Protein AF-A0A7S0WF84-F1 (afdb_monomer_lite)

Sequence (317 aa):
PPLGAPAAPAPWAGHGPPQGALRAPPGVPAVLGGDPGQTEIFPVSLFVTAIADGQIAKDCQQKAKERLGSIISKIPKEQNTSVQLAEGTLELKMRVFVSGSEDAKAVSDYIQGHPSQSPSPFVLLARELPMALMYDPTSLDLSDASVADRLRKQAKTRAVKLIREVIAEASRDVRGPALRGHAGALAVERVLAPLIASRARRVEGGGDHRKYLAFAARSKTGPSPYTSPGLSAAPRPPSPPSQALLGGIDDDERLCICALRSLAQHTLTQAARDTENPLPVLSGGRWWEYVDRARLRGGLGPEGGPRGPRGAGGGVA

Organism: NCBI:txid464990

Foldseek 3Di:
DDDDDDDDDDDDDDPDPDPDPPPDDPDDDDPDDDDVPDKDKDKFKKWKKWFADDDQDPPPDPVLNVLVVCVNPPQPPLQFDWAAAPVGIDTIRMDMDTQPDPSLVSVVVSCVVCQPDAQDRMAGLENIAIAIEIEDCVQAPPVPPVRSVLVVVVVRSVVSVVSRVLCNVCRVVDDPSVSNRRVGRYSNNVSSVVVSVVQFAQDPPPPDRDTHNYDYDDDPPDDDPPPDPPPDDDDDDDDDDDDDDDDDDDVVVVVVVVVVVVVVVVVVVVVVVVPPDDDDDDDDDDDDDDDDDDPDDDDDDDDDDDDDDDDDDDDDD

Radius of gyration: 31.84 Å; chains: 1; bounding box: 89×60×114 Å

Secondary structure (DSSP, 8-state):
-PPPPPPPPPP----PPP-----PPS---------TT--EEEEEEEEEEEE-SPPPPTTS-HHHHHHHHHHHH---GGGEEEEEETTEEEEEEEEEEETT-HHHHHHHHHHHH-TT-SS-SEEEEEEEEEEEEEE-TTT--TTSHHHHHHHHHHHHHHHHHHHHHHHHHTTTT--HHHHTTTT-TTHHHHHHHHHHHHH-EEPTT-SS--EEEEEEPPPSSSPPTT-------PPPPPPPS---------HHHHHHHHHHHHHHHHHHHHHHHHT---------------S---SS---------------------

pLDDT: mean 75.31, std 24.87, range [28.78, 98.69]

Structure (mmCIF, N/CA/C/O backbone):
data_AF-A0A7S0WF84-F1
#
_entry.id   AF-A0A7S0WF84-F1
#
loop_
_atom_site.group_PDB
_atom_site.id
_atom_site.type_symbol
_atom_site.label_atom_id
_atom_site.label_alt_id
_atom_site.label_comp_id
_atom_site.label_asym_id
_atom_site.label_entity_id
_atom_site.label_seq_id
_atom_site.pdbx_PDB_ins_code
_atom_site.Cartn_x
_atom_site.Cartn_y
_atom_site.Cartn_z
_atom_site.occupancy
_atom_site.B_iso_or_equiv
_atom_site.auth_seq_id
_atom_site.auth_comp_id
_atom_site.auth_asym_id
_atom_site.auth_atom_id
_atom_site.pdbx_PDB_model_num
ATOM 1 N N . PRO A 1 1 ? 16.239 -23.739 51.263 1.00 51.44 1 PRO A N 1
ATOM 2 C CA . PRO A 1 1 ? 16.589 -23.663 49.822 1.00 51.44 1 PRO A CA 1
ATOM 3 C C . PRO A 1 1 ? 15.853 -22.499 49.133 1.00 51.44 1 PRO A C 1
ATOM 5 O O . PRO A 1 1 ? 14.626 -22.540 49.067 1.00 51.44 1 PRO A O 1
ATOM 8 N N . PRO A 1 2 ? 16.547 -21.430 48.704 1.00 50.47 2 PRO A N 1
ATOM 9 C CA . PRO A 1 2 ? 15.877 -20.276 48.121 1.00 50.47 2 PRO A CA 1
ATOM 10 C C . PRO A 1 2 ? 15.487 -20.536 46.660 1.00 50.47 2 PRO A C 1
ATOM 12 O O . PRO A 1 2 ? 16.208 -21.185 45.904 1.00 50.47 2 PRO A O 1
ATOM 15 N N . LEU A 1 3 ? 14.306 -20.029 46.311 1.00 51.66 3 LEU A N 1
ATOM 16 C CA . LEU A 1 3 ? 13.666 -20.080 45.000 1.00 51.66 3 LEU A CA 1
ATOM 17 C C . LEU A 1 3 ? 14.491 -19.298 43.966 1.00 51.66 3 LEU A C 1
ATOM 19 O O . LEU A 1 3 ? 14.838 -18.139 44.186 1.00 51.66 3 LEU A O 1
ATOM 23 N N . GLY A 1 4 ? 14.805 -19.957 42.849 1.00 49.44 4 GLY A N 1
ATOM 24 C CA . GLY A 1 4 ? 15.576 -19.398 41.743 1.00 49.44 4 GLY A CA 1
ATOM 25 C C . GLY A 1 4 ? 14.829 -18.285 41.009 1.00 49.44 4 GLY A C 1
ATOM 26 O O . GLY A 1 4 ? 13.650 -18.415 40.682 1.00 49.44 4 GLY A O 1
ATOM 27 N N . ALA A 1 5 ? 15.544 -17.193 40.748 1.00 53.66 5 ALA A N 1
ATOM 28 C CA . ALA A 1 5 ? 15.090 -16.078 39.930 1.00 53.66 5 ALA A CA 1
ATOM 29 C C . ALA A 1 5 ? 14.939 -16.487 38.446 1.00 53.66 5 ALA A C 1
ATOM 31 O O . ALA A 1 5 ? 15.723 -17.307 37.959 1.00 53.66 5 ALA A O 1
ATOM 32 N N . PRO A 1 6 ? 13.978 -15.911 37.700 1.00 56.81 6 PRO A N 1
ATOM 33 C CA . PRO A 1 6 ? 13.852 -16.145 36.266 1.00 56.81 6 PRO A CA 1
ATOM 34 C C . PRO A 1 6 ? 14.990 -15.464 35.491 1.00 56.81 6 PRO A C 1
ATOM 36 O O . PRO A 1 6 ? 15.320 -14.300 35.719 1.00 56.81 6 PRO A O 1
ATOM 39 N N . ALA A 1 7 ? 15.583 -16.218 34.564 1.00 45.50 7 ALA A N 1
ATOM 40 C CA . ALA A 1 7 ? 16.662 -15.780 33.690 1.00 45.50 7 ALA A CA 1
ATOM 41 C C . ALA A 1 7 ? 16.235 -14.603 32.795 1.00 45.50 7 ALA A C 1
ATOM 43 O O . ALA A 1 7 ? 15.178 -14.630 32.163 1.00 45.50 7 ALA A O 1
ATOM 44 N N . ALA A 1 8 ? 17.087 -13.579 32.728 1.00 44.66 8 ALA A N 1
ATOM 45 C CA . ALA A 1 8 ? 16.945 -12.459 31.808 1.00 44.66 8 ALA A CA 1
ATOM 46 C C . ALA A 1 8 ? 17.074 -12.926 30.340 1.00 44.66 8 ALA A C 1
ATOM 48 O O . ALA A 1 8 ? 17.894 -13.804 30.051 1.00 44.66 8 ALA A O 1
ATOM 49 N N . PRO A 1 9 ? 16.310 -12.348 29.394 1.00 46.84 9 PRO A N 1
ATOM 50 C CA . PRO A 1 9 ? 16.434 -12.677 27.980 1.00 46.84 9 PRO A CA 1
ATOM 51 C C . PRO A 1 9 ? 17.765 -12.170 27.410 1.00 46.84 9 PRO A C 1
ATOM 53 O O . PRO A 1 9 ? 18.175 -11.032 27.644 1.00 46.84 9 PRO A O 1
ATOM 56 N N . ALA A 1 10 ? 18.430 -13.040 26.650 1.00 44.97 10 ALA A N 1
ATOM 57 C CA . ALA A 1 10 ? 19.711 -12.779 26.011 1.00 44.97 10 ALA A CA 1
ATOM 58 C C . ALA A 1 10 ? 19.646 -11.589 25.026 1.00 44.97 10 ALA A C 1
ATOM 60 O O . ALA A 1 10 ? 18.654 -11.438 24.303 1.00 44.97 10 ALA A O 1
ATOM 61 N N . PRO A 1 11 ? 20.705 -10.764 24.938 1.00 42.28 11 PRO A N 1
ATOM 62 C CA . PRO A 1 11 ? 20.816 -9.739 23.913 1.00 42.28 11 PRO A CA 1
ATOM 63 C C . PRO A 1 11 ? 20.990 -10.399 22.540 1.00 42.28 11 PRO A C 1
ATOM 65 O O . PRO A 1 11 ? 21.895 -11.198 22.305 1.00 42.28 11 PRO A O 1
ATOM 68 N N . TRP A 1 12 ? 20.097 -10.050 21.624 1.00 45.09 12 TRP A N 1
ATOM 69 C CA . TRP A 1 12 ? 20.129 -10.421 20.218 1.00 45.09 12 TRP A CA 1
ATOM 70 C C . TRP A 1 12 ? 21.345 -9.756 19.565 1.00 45.09 12 TRP A C 1
ATOM 72 O O . TRP A 1 12 ? 21.357 -8.558 19.287 1.00 45.09 12 TRP A O 1
ATOM 82 N N . ALA A 1 13 ? 22.394 -10.547 19.344 1.00 35.31 13 ALA A N 1
ATOM 83 C CA . ALA A 1 13 ? 23.541 -10.151 18.545 1.00 35.31 13 ALA A CA 1
ATOM 84 C C . ALA A 1 13 ? 23.075 -9.883 17.106 1.00 35.31 13 ALA A C 1
ATOM 86 O O . ALA A 1 13 ? 22.681 -10.788 16.369 1.00 35.31 13 ALA A O 1
ATOM 87 N N . GLY A 1 14 ? 23.076 -8.607 16.727 1.00 36.19 14 GLY A N 1
ATOM 88 C CA . GLY A 1 14 ? 22.783 -8.160 15.377 1.00 36.19 14 GLY A CA 1
ATOM 89 C C . GLY A 1 14 ? 23.884 -8.586 14.413 1.00 36.19 14 GLY A C 1
ATOM 90 O O . GLY A 1 14 ? 24.906 -7.917 14.298 1.00 36.19 14 GLY A O 1
ATOM 91 N N . HIS A 1 15 ? 23.643 -9.657 13.662 1.00 37.94 15 HIS A N 1
ATOM 92 C CA . HIS A 1 15 ? 24.342 -9.900 12.406 1.00 37.94 15 HIS A CA 1
ATOM 93 C C . HIS A 1 15 ? 23.720 -9.013 11.322 1.00 37.94 15 HIS A C 1
ATOM 95 O O . HIS A 1 15 ? 22.827 -9.422 10.582 1.00 37.94 15 HIS A O 1
ATOM 101 N N . GLY A 1 16 ? 24.166 -7.758 11.266 1.00 38.22 16 GLY A N 1
ATOM 102 C CA . GLY A 1 16 ? 24.018 -6.950 10.059 1.00 38.22 16 GLY A CA 1
ATOM 103 C C . GLY A 1 16 ? 24.942 -7.502 8.966 1.00 38.22 16 GLY A C 1
ATOM 104 O O . GLY A 1 16 ? 26.063 -7.909 9.283 1.00 38.22 16 GLY A O 1
ATOM 105 N N . PRO A 1 17 ? 24.517 -7.540 7.691 1.00 43.41 17 PRO A N 1
ATOM 106 C CA . PRO A 1 17 ? 25.436 -7.853 6.610 1.00 43.41 17 PRO A CA 1
ATOM 107 C C . PRO A 1 17 ? 26.520 -6.761 6.548 1.00 43.41 17 PRO A C 1
ATOM 109 O O . PRO A 1 17 ? 26.226 -5.590 6.818 1.00 43.41 17 PRO A O 1
ATOM 112 N N . PRO A 1 18 ? 27.771 -7.113 6.213 1.00 42.53 18 PRO A N 1
ATOM 113 C CA . PRO A 1 18 ? 28.839 -6.135 6.090 1.00 42.53 18 PRO A CA 1
ATOM 114 C C . PRO A 1 18 ? 28.471 -5.107 5.016 1.00 42.53 18 PRO A C 1
ATOM 116 O O . PRO A 1 18 ? 28.142 -5.464 3.883 1.00 42.53 18 PRO A O 1
ATOM 119 N N . GLN A 1 19 ? 28.544 -3.821 5.369 1.00 43.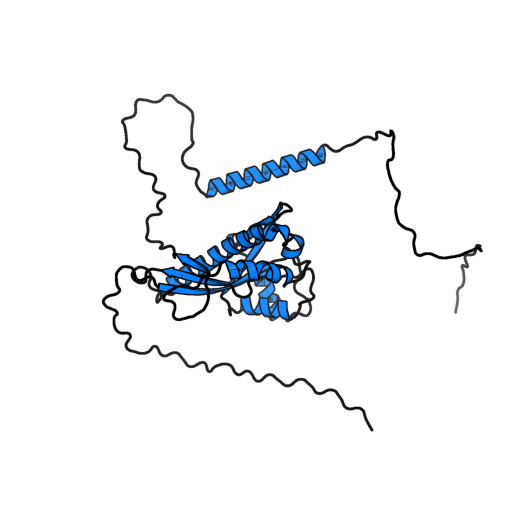50 19 GLN A N 1
ATOM 120 C CA . GLN A 1 19 ? 28.551 -2.724 4.403 1.00 43.50 19 GLN A CA 1
ATOM 121 C C . GLN A 1 19 ? 29.879 -2.765 3.638 1.00 43.50 19 GLN A C 1
ATOM 123 O O . GLN A 1 19 ? 30.823 -2.039 3.936 1.00 43.50 19 GLN A O 1
ATOM 128 N N . GLY A 1 20 ? 29.962 -3.674 2.670 1.00 38.16 20 GLY A N 1
ATOM 129 C CA . GLY A 1 20 ? 30.960 -3.629 1.616 1.00 38.16 20 GLY A CA 1
ATOM 130 C C . GLY A 1 20 ? 30.524 -2.595 0.588 1.00 38.16 20 GLY A C 1
ATOM 131 O O . GLY A 1 20 ? 29.458 -2.725 -0.011 1.00 38.16 20 GLY A O 1
ATOM 132 N N . ALA A 1 21 ? 31.340 -1.562 0.398 1.00 40.66 21 ALA A N 1
ATOM 133 C CA . ALA A 1 21 ? 31.208 -0.633 -0.710 1.00 40.66 21 ALA A CA 1
ATOM 134 C C . ALA A 1 21 ? 31.143 -1.420 -2.030 1.00 40.66 21 ALA A C 1
ATOM 136 O O . ALA A 1 21 ? 32.122 -2.049 -2.437 1.00 40.66 21 ALA A O 1
ATOM 137 N N . LEU A 1 22 ? 29.980 -1.392 -2.689 1.00 39.25 22 LEU A N 1
ATOM 138 C CA . LEU A 1 22 ? 29.808 -1.865 -4.059 1.00 39.25 22 LEU A CA 1
ATOM 139 C C . LEU A 1 22 ? 30.644 -0.969 -4.978 1.00 39.25 22 LEU A C 1
ATOM 141 O O . LEU A 1 22 ? 30.197 0.061 -5.476 1.00 39.25 22 LEU A O 1
ATOM 145 N N . ARG A 1 23 ? 31.897 -1.369 -5.183 1.00 37.50 23 ARG A N 1
ATOM 146 C CA . ARG A 1 23 ? 32.688 -0.944 -6.329 1.00 37.50 23 ARG A CA 1
ATOM 147 C C . ARG A 1 23 ? 31.986 -1.518 -7.559 1.00 37.50 23 ARG A C 1
ATOM 149 O O . ARG A 1 23 ? 31.876 -2.737 -7.682 1.00 37.50 23 ARG A O 1
ATOM 156 N N . ALA A 1 24 ? 31.472 -0.649 -8.425 1.00 39.47 24 ALA A N 1
ATOM 157 C CA . ALA A 1 24 ? 30.917 -1.067 -9.705 1.00 39.47 24 ALA A CA 1
ATOM 158 C C . ALA A 1 24 ? 31.981 -1.885 -10.471 1.00 39.47 24 ALA A C 1
ATOM 160 O O . ALA A 1 24 ? 33.132 -1.437 -10.548 1.00 39.47 24 ALA A O 1
ATOM 161 N N . PRO A 1 25 ? 31.652 -3.080 -10.994 1.00 40.69 25 PRO A N 1
ATOM 162 C CA . PRO A 1 25 ? 32.587 -3.844 -11.808 1.00 40.69 25 PRO A CA 1
ATOM 163 C C . PRO A 1 25 ? 32.920 -3.051 -13.087 1.00 40.69 25 PRO A C 1
ATOM 165 O O . PRO A 1 25 ? 32.002 -2.590 -13.770 1.00 40.69 25 PRO A O 1
ATOM 168 N N . PRO A 1 26 ? 34.206 -2.858 -13.433 1.00 43.16 26 PRO A N 1
ATOM 169 C CA . PRO A 1 26 ? 34.580 -2.296 -14.720 1.00 43.16 26 PRO A CA 1
ATOM 170 C C . PRO A 1 26 ? 34.338 -3.352 -15.803 1.00 43.16 26 PRO A C 1
ATOM 172 O O . PRO A 1 26 ? 34.909 -4.438 -15.748 1.00 43.16 26 PRO A O 1
ATOM 175 N N . GLY A 1 27 ? 33.496 -3.026 -16.784 1.00 42.78 27 GLY A N 1
ATOM 176 C CA . GLY A 1 27 ? 33.302 -3.850 -17.980 1.00 42.78 27 GLY A CA 1
ATOM 177 C C . GLY A 1 27 ? 31.913 -4.464 -18.121 1.00 42.78 27 GLY A C 1
ATOM 178 O O . GLY A 1 27 ? 31.795 -5.672 -18.293 1.00 42.78 27 GLY A O 1
ATOM 179 N N . VAL A 1 28 ? 30.862 -3.640 -18.104 1.00 40.72 28 VAL A N 1
ATOM 180 C CA . VAL A 1 28 ? 29.593 -4.047 -18.722 1.00 40.72 28 VAL A CA 1
ATOM 181 C C . VAL A 1 28 ? 29.810 -3.963 -20.239 1.00 40.72 28 VAL A C 1
ATOM 183 O O . VAL A 1 28 ? 30.074 -2.862 -20.731 1.00 40.72 28 VAL A O 1
ATOM 186 N N . PRO A 1 29 ? 29.792 -5.081 -20.990 1.00 40.00 29 PRO A N 1
ATOM 187 C CA . PRO A 1 29 ? 29.877 -5.019 -22.442 1.00 40.00 29 PRO A CA 1
ATOM 188 C C . PRO A 1 29 ? 28.690 -4.208 -22.963 1.00 40.00 29 PRO A C 1
ATOM 190 O O . PRO A 1 29 ? 27.558 -4.400 -22.521 1.00 40.00 2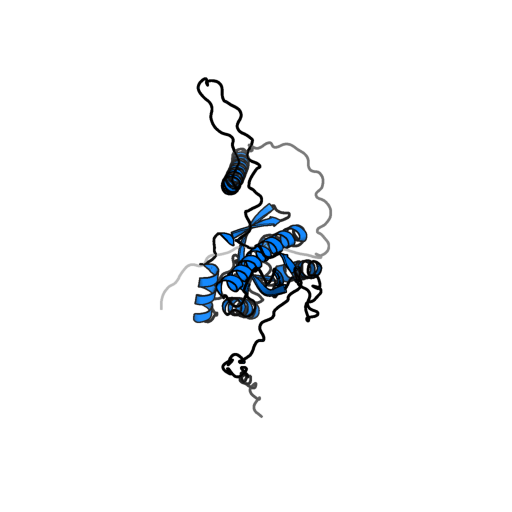9 PRO A O 1
ATOM 193 N N . ALA A 1 30 ? 28.958 -3.287 -23.886 1.00 42.75 30 ALA A N 1
ATOM 194 C CA . ALA A 1 30 ? 27.917 -2.587 -24.620 1.00 42.75 30 ALA A CA 1
ATOM 195 C C . ALA A 1 30 ? 27.033 -3.634 -25.316 1.00 42.75 30 ALA A C 1
ATOM 197 O O . ALA A 1 30 ? 27.480 -4.315 -26.240 1.00 42.75 30 ALA A O 1
ATOM 198 N N . VAL A 1 31 ? 25.802 -3.799 -24.828 1.00 43.12 31 VAL A N 1
ATOM 199 C CA . VAL A 1 31 ? 24.797 -4.696 -25.404 1.00 43.12 31 VAL A CA 1
ATOM 200 C C . VAL A 1 31 ? 24.327 -4.067 -26.714 1.00 43.12 31 VAL A C 1
ATOM 202 O O . VAL A 1 31 ? 23.411 -3.251 -26.748 1.00 43.12 31 VAL A O 1
ATOM 205 N N . LEU A 1 32 ? 25.023 -4.393 -27.801 1.00 43.72 32 LEU A N 1
ATOM 206 C CA . LEU A 1 32 ? 24.624 -4.058 -29.161 1.00 43.72 32 LEU A CA 1
ATOM 207 C C . LEU A 1 32 ? 23.788 -5.219 -29.707 1.00 43.72 32 LEU A C 1
ATOM 209 O O . LEU A 1 32 ? 24.336 -6.253 -30.077 1.00 43.72 32 LEU A O 1
ATOM 213 N N . GLY A 1 33 ? 22.466 -5.032 -29.743 1.00 43.91 33 GLY A N 1
ATOM 214 C CA . GLY A 1 33 ? 21.526 -5.931 -30.421 1.00 43.91 33 GLY A CA 1
ATOM 215 C C . GLY A 1 33 ? 20.508 -6.598 -29.498 1.00 43.91 33 GLY A C 1
ATOM 216 O O . GLY A 1 33 ? 20.503 -7.816 -29.377 1.00 43.91 33 GLY A O 1
ATOM 217 N N . GLY A 1 34 ? 19.648 -5.814 -28.844 1.00 48.34 34 GLY A N 1
ATOM 218 C CA . GLY A 1 34 ? 18.399 -6.348 -28.293 1.00 48.34 34 GLY A CA 1
ATOM 219 C C . GLY A 1 34 ? 17.372 -6.495 -29.414 1.00 48.34 34 GLY A C 1
ATOM 220 O O . GLY A 1 34 ? 17.195 -5.558 -30.196 1.00 48.34 34 GLY A O 1
ATOM 221 N N . ASP A 1 35 ? 16.714 -7.653 -29.507 1.00 57.59 35 ASP A N 1
ATOM 222 C CA . ASP A 1 35 ? 15.606 -7.849 -30.443 1.00 57.59 35 ASP A CA 1
ATOM 223 C C . ASP A 1 35 ? 14.524 -6.780 -30.188 1.00 57.59 35 ASP A C 1
ATOM 225 O O . ASP A 1 35 ? 14.088 -6.611 -29.039 1.00 57.59 35 ASP A O 1
ATOM 229 N N . PRO A 1 36 ? 14.072 -6.040 -31.220 1.00 55.28 36 PRO A N 1
ATOM 230 C CA . PRO A 1 36 ? 13.021 -5.043 -31.072 1.00 55.28 36 PRO A CA 1
ATOM 231 C C . PRO A 1 36 ? 11.728 -5.746 -30.644 1.00 55.28 36 PRO A C 1
ATOM 233 O O . PRO A 1 36 ? 11.055 -6.399 -31.439 1.00 55.28 36 PRO A O 1
ATOM 236 N N . GLY A 1 37 ? 11.411 -5.646 -29.355 1.00 70.94 37 GLY A N 1
ATOM 237 C CA . GLY A 1 37 ? 10.301 -6.359 -28.720 1.00 70.94 37 GLY A CA 1
ATOM 238 C C . GLY A 1 37 ? 10.640 -6.973 -27.361 1.00 70.94 37 GLY A C 1
ATOM 239 O O . GLY A 1 37 ? 9.728 -7.402 -26.650 1.00 70.94 37 GLY A O 1
ATOM 240 N N . GLN A 1 38 ? 11.915 -6.997 -26.958 1.00 83.06 38 GLN A N 1
ATOM 241 C CA . GLN A 1 38 ? 12.288 -7.515 -25.645 1.00 83.06 38 GLN A CA 1
ATOM 242 C C . GLN A 1 38 ? 11.803 -6.573 -24.535 1.00 83.06 38 GLN A C 1
ATOM 244 O O . GLN A 1 38 ? 12.278 -5.453 -24.377 1.00 83.06 38 GLN A O 1
ATOM 249 N N . THR A 1 39 ? 10.816 -7.035 -23.769 1.00 89.00 39 THR A N 1
ATOM 250 C CA . THR A 1 39 ? 10.278 -6.300 -22.623 1.00 89.00 39 THR A CA 1
ATOM 251 C C . THR A 1 39 ? 10.995 -6.746 -21.356 1.00 89.00 39 THR A C 1
ATOM 253 O O . THR A 1 39 ? 11.040 -7.939 -21.057 1.00 89.00 39 THR A O 1
ATOM 256 N N . GLU A 1 40 ? 11.521 -5.797 -20.592 1.00 92.31 40 GLU A N 1
ATOM 257 C CA . GLU A 1 40 ? 12.129 -6.045 -19.288 1.00 92.31 40 GLU A CA 1
ATOM 258 C C . GLU A 1 40 ? 11.143 -5.782 -18.147 1.00 92.31 40 GLU A C 1
ATOM 260 O O . GLU A 1 40 ? 10.094 -5.151 -18.311 1.00 92.31 40 GLU A O 1
ATOM 265 N N . ILE A 1 41 ? 11.471 -6.300 -16.963 1.00 93.25 41 ILE A N 1
ATOM 266 C CA . ILE A 1 41 ? 10.631 -6.203 -15.772 1.00 93.25 41 ILE A CA 1
ATOM 267 C C . ILE A 1 41 ? 11.344 -5.364 -14.719 1.00 93.25 41 ILE A C 1
ATOM 269 O O . ILE A 1 41 ? 12.461 -5.664 -14.315 1.00 93.25 41 ILE A O 1
ATOM 273 N N . PHE A 1 42 ? 10.643 -4.362 -14.199 1.00 95.12 42 PHE A N 1
ATOM 274 C CA . PHE A 1 42 ? 11.030 -3.610 -13.015 1.00 95.12 42 PHE A CA 1
ATOM 275 C C . PHE A 1 42 ? 10.218 -4.108 -11.807 1.00 95.12 42 PHE A C 1
ATOM 277 O O . PHE A 1 42 ? 9.057 -3.704 -11.639 1.00 95.12 42 PHE A O 1
ATOM 284 N N . PRO A 1 43 ? 10.768 -5.020 -10.983 1.00 95.62 43 PRO A N 1
ATOM 285 C CA . PRO A 1 43 ? 10.063 -5.561 -9.831 1.00 95.62 43 PRO A CA 1
ATOM 286 C C . PRO A 1 43 ? 10.042 -4.555 -8.676 1.00 95.62 43 PRO A C 1
ATOM 288 O O . PRO A 1 43 ? 11.046 -3.928 -8.338 1.00 95.62 43 PRO A O 1
ATOM 291 N N . VAL A 1 44 ? 8.892 -4.434 -8.018 1.00 96.75 44 VAL A N 1
ATOM 292 C CA . VAL A 1 44 ? 8.707 -3.608 -6.825 1.00 96.75 44 VAL A CA 1
ATOM 293 C C . VAL A 1 44 ? 7.864 -4.379 -5.821 1.00 96.75 44 VAL A C 1
ATOM 295 O O . VAL A 1 44 ? 6.748 -4.789 -6.120 1.00 96.75 44 VAL A O 1
ATOM 298 N N . SER A 1 45 ? 8.377 -4.544 -4.607 1.00 97.50 45 SER A N 1
ATOM 299 C CA . SER A 1 45 ? 7.593 -5.046 -3.479 1.00 97.50 45 SER A CA 1
ATOM 300 C C . SER A 1 45 ? 7.094 -3.853 -2.665 1.00 97.50 45 SER A C 1
ATOM 302 O O . SER A 1 45 ? 7.881 -2.967 -2.312 1.00 97.50 45 SER A O 1
ATOM 304 N N . LEU A 1 46 ? 5.784 -3.782 -2.426 1.00 98.25 46 LEU A N 1
ATOM 305 C CA . LEU A 1 46 ? 5.147 -2.671 -1.717 1.00 98.25 46 LEU A CA 1
ATOM 306 C C . LEU A 1 46 ? 4.485 -3.131 -0.416 1.00 98.25 46 LEU A C 1
ATOM 308 O O . LEU A 1 46 ? 3.911 -4.213 -0.348 1.00 98.25 46 LEU A O 1
ATOM 312 N N . PHE A 1 47 ? 4.495 -2.256 0.584 1.00 98.44 47 PHE A N 1
ATOM 313 C CA . PHE A 1 47 ? 3.740 -2.386 1.827 1.00 98.44 47 PHE A CA 1
ATOM 314 C C . PHE A 1 47 ? 2.592 -1.373 1.806 1.00 98.44 47 PHE A C 1
ATOM 316 O O . PHE A 1 47 ? 2.823 -0.178 1.580 1.00 98.44 47 PHE A O 1
ATOM 323 N N . VAL A 1 48 ? 1.361 -1.833 2.044 1.00 98.19 48 VAL A N 1
ATOM 324 C CA . VAL A 1 48 ? 0.154 -0.997 1.978 1.00 98.19 48 VAL A CA 1
ATOM 325 C C . VAL A 1 48 ? -0.592 -1.021 3.306 1.00 98.19 48 VAL A C 1
ATOM 327 O O . VAL A 1 48 ? -0.967 -2.081 3.811 1.00 98.19 48 VAL A O 1
ATOM 330 N N . THR A 1 49 ? -0.859 0.167 3.841 1.00 98.50 49 THR A N 1
ATOM 331 C CA . THR A 1 49 ? -1.611 0.366 5.085 1.00 98.50 49 THR A CA 1
ATOM 332 C C . THR A 1 49 ? -2.646 1.475 4.921 1.00 98.50 49 THR A C 1
ATOM 334 O O . THR A 1 49 ? -2.445 2.405 4.136 1.00 98.50 49 THR A O 1
ATOM 337 N N . ALA A 1 50 ? -3.747 1.391 5.655 1.00 98.19 50 ALA A N 1
ATOM 338 C CA . ALA A 1 50 ? -4.687 2.484 5.847 1.00 98.19 50 ALA A CA 1
ATOM 339 C C . ALA A 1 50 ? -4.439 3.180 7.187 1.00 98.19 50 ALA A C 1
ATOM 341 O O . ALA A 1 50 ? -4.101 2.541 8.183 1.00 98.19 50 ALA A O 1
ATOM 342 N N . ILE A 1 51 ? -4.639 4.494 7.201 1.00 98.12 51 ILE A N 1
ATOM 343 C CA . ILE A 1 51 ? -4.661 5.308 8.412 1.00 98.12 51 ILE A CA 1
ATOM 344 C C . ILE A 1 51 ? -6.089 5.308 8.945 1.00 98.12 51 ILE A C 1
ATOM 346 O O . ILE A 1 51 ? -7.017 5.739 8.256 1.00 98.12 51 ILE A O 1
ATOM 350 N N . ALA A 1 52 ? -6.236 4.782 10.152 1.00 98.00 52 ALA A N 1
ATOM 351 C CA . ALA A 1 52 ? -7.504 4.499 10.805 1.00 98.00 52 ALA A CA 1
ATOM 352 C C . ALA A 1 52 ? -7.750 5.457 11.986 1.00 98.00 52 ALA A C 1
ATOM 354 O O . ALA A 1 52 ? -7.006 6.421 12.176 1.00 98.00 52 ALA A O 1
ATOM 355 N N . ASP A 1 53 ? -8.809 5.217 12.760 1.00 98.25 53 ASP A N 1
ATOM 356 C CA . ASP A 1 53 ? -9.273 6.159 13.789 1.00 98.25 53 ASP A CA 1
ATOM 357 C C . ASP A 1 53 ? -8.548 5.981 15.140 1.00 98.25 53 ASP A C 1
ATOM 359 O O . ASP A 1 53 ? -8.733 6.770 16.070 1.00 98.25 53 ASP A O 1
ATOM 363 N N . GLY A 1 54 ? -7.708 4.949 15.268 1.00 98.06 54 GLY A N 1
ATOM 364 C CA . GLY A 1 54 ? -6.908 4.715 16.466 1.00 98.06 54 GLY A CA 1
ATOM 365 C C . GLY A 1 54 ? -5.830 5.771 16.705 1.00 98.06 54 GLY A C 1
ATOM 366 O O . GLY A 1 54 ? -5.356 6.443 15.793 1.00 98.06 54 GLY A O 1
ATOM 367 N N . GLN A 1 55 ? -5.397 5.887 17.959 1.00 98.31 55 GLN A N 1
ATOM 368 C CA . GLN A 1 55 ? -4.278 6.748 18.352 1.00 98.31 55 GLN A CA 1
ATOM 369 C C . GLN A 1 55 ? -2.993 5.935 18.498 1.00 98.31 55 GLN A C 1
ATOM 371 O O . GLN A 1 55 ? -3.040 4.746 18.785 1.00 98.31 55 GLN A O 1
ATOM 376 N N . ILE A 1 56 ? -1.827 6.559 18.349 1.00 98.38 56 ILE A N 1
ATOM 377 C CA . ILE A 1 56 ? -0.561 5.887 18.675 1.00 98.38 56 ILE A CA 1
ATOM 378 C C . ILE A 1 56 ? -0.503 5.660 20.194 1.00 98.38 56 ILE A C 1
ATOM 380 O O . ILE A 1 56 ? -0.759 6.585 20.969 1.00 98.38 56 ILE A O 1
ATOM 384 N N . ALA A 1 57 ? -0.171 4.439 20.610 1.00 98.12 57 ALA A N 1
ATOM 385 C CA . ALA A 1 57 ? -0.098 4.038 22.007 1.00 98.12 57 ALA A CA 1
ATOM 386 C C . ALA A 1 57 ? 0.909 4.896 22.798 1.00 98.12 57 ALA A C 1
ATOM 388 O O . ALA A 1 57 ? 1.908 5.390 22.263 1.00 98.12 57 ALA A O 1
ATOM 389 N N . LYS A 1 58 ? 0.612 5.134 24.080 1.00 97.56 58 LYS A N 1
ATOM 390 C CA . LYS A 1 58 ? 1.361 6.086 24.923 1.00 97.56 58 LYS A CA 1
ATOM 391 C C . LYS A 1 58 ? 2.744 5.572 25.327 1.00 97.56 58 LYS A C 1
ATOM 393 O O . LYS A 1 58 ? 3.629 6.380 25.575 1.00 97.56 58 LYS A O 1
ATOM 398 N N . ASP A 1 59 ? 2.895 4.259 25.386 1.00 96.81 59 ASP A N 1
ATOM 399 C CA . ASP A 1 59 ? 4.108 3.499 25.690 1.00 96.81 59 ASP A CA 1
ATOM 400 C C . ASP A 1 59 ? 5.048 3.343 24.482 1.00 96.81 59 ASP A C 1
ATOM 402 O O . ASP A 1 59 ? 6.172 2.862 24.623 1.00 96.81 59 ASP A O 1
ATOM 406 N N . CYS A 1 60 ? 4.636 3.801 23.296 1.00 96.94 60 CYS A N 1
ATOM 407 C CA . CYS A 1 60 ? 5.497 3.824 22.121 1.00 96.94 60 CYS A CA 1
ATOM 408 C C . CYS A 1 60 ? 6.708 4.751 22.346 1.00 96.94 60 CYS A C 1
ATOM 410 O O . CYS A 1 60 ? 6.564 5.889 22.799 1.00 96.94 60 CYS A O 1
ATOM 412 N N . GLN A 1 61 ? 7.908 4.285 21.980 1.00 97.06 61 GLN A N 1
ATOM 413 C CA . GLN A 1 61 ? 9.136 5.082 22.065 1.00 97.06 61 GLN A CA 1
ATOM 414 C C . GLN A 1 61 ? 8.972 6.428 21.344 1.00 97.06 61 GLN A C 1
ATOM 416 O O . GLN A 1 61 ? 8.483 6.471 20.214 1.00 97.06 61 GLN A O 1
ATOM 421 N N . GLN A 1 62 ? 9.452 7.520 21.948 1.00 97.44 62 GLN A N 1
ATOM 422 C CA . GLN A 1 62 ? 9.247 8.882 21.436 1.00 97.44 62 GLN A CA 1
ATOM 423 C C . GLN A 1 62 ? 9.669 9.047 19.963 1.00 97.44 62 GLN A C 1
ATOM 425 O O . GLN A 1 62 ? 8.910 9.581 19.156 1.00 97.44 62 GLN A O 1
ATOM 430 N N . LYS A 1 63 ? 10.824 8.488 19.574 1.00 96.88 63 LYS A N 1
ATOM 431 C CA . LYS A 1 63 ? 11.308 8.502 18.182 1.00 96.88 63 LYS A CA 1
ATOM 432 C C . LYS A 1 63 ? 10.359 7.781 17.213 1.00 96.88 63 LYS A C 1
ATOM 434 O O . LYS A 1 63 ? 10.125 8.253 16.101 1.00 96.88 63 LYS A O 1
ATOM 439 N N . ALA A 1 64 ? 9.813 6.634 17.619 1.00 96.69 64 ALA A N 1
ATOM 440 C CA . ALA A 1 64 ? 8.844 5.893 16.815 1.00 96.69 64 ALA A CA 1
ATOM 441 C C . ALA A 1 64 ? 7.520 6.662 16.722 1.00 96.69 64 ALA A C 1
ATOM 443 O O . ALA A 1 64 ? 6.972 6.809 15.633 1.00 96.69 64 ALA A O 1
ATOM 444 N N . LYS A 1 65 ? 7.056 7.239 17.834 1.00 97.81 65 LYS A N 1
ATOM 445 C CA . LYS A 1 65 ? 5.844 8.059 17.900 1.00 97.81 65 LYS A CA 1
ATOM 446 C C . LYS A 1 65 ? 5.901 9.273 16.971 1.00 97.81 65 LYS A C 1
ATOM 448 O O . LYS A 1 65 ? 4.943 9.516 16.244 1.00 97.81 65 LYS A O 1
ATOM 453 N N . GLU A 1 66 ? 7.018 9.997 16.937 1.00 98.00 66 GLU A N 1
ATOM 454 C CA . GLU A 1 66 ? 7.229 11.127 16.017 1.00 98.00 66 GLU A CA 1
ATOM 455 C C . GLU A 1 66 ? 7.184 10.687 14.551 1.00 98.00 66 GLU A C 1
ATOM 457 O O . GLU A 1 66 ? 6.504 11.306 13.728 1.00 98.00 66 GLU A O 1
ATOM 462 N N . ARG A 1 67 ? 7.852 9.575 14.223 1.00 97.94 67 ARG A N 1
ATOM 463 C CA . ARG A 1 67 ? 7.846 9.011 12.868 1.00 97.94 67 ARG A CA 1
ATOM 464 C C . ARG A 1 67 ? 6.445 8.572 12.440 1.00 97.94 67 ARG A C 1
ATOM 466 O O . ARG A 1 67 ? 5.985 8.970 11.371 1.00 97.94 67 ARG A O 1
ATOM 473 N N . LEU A 1 68 ? 5.745 7.809 13.277 1.00 98.31 68 LEU A N 1
ATOM 474 C CA . LEU A 1 68 ? 4.372 7.363 13.025 1.00 98.31 68 LEU A CA 1
ATOM 475 C C . LEU A 1 68 ? 3.411 8.559 12.921 1.00 98.31 68 LEU A C 1
ATOM 477 O O . LEU A 1 68 ? 2.575 8.599 12.021 1.00 98.31 68 LEU A O 1
ATOM 481 N N . GLY A 1 69 ? 3.580 9.581 13.763 1.00 98.12 69 GLY A N 1
ATOM 482 C CA . GLY A 1 69 ? 2.826 10.834 13.681 1.00 98.12 69 GLY A CA 1
ATOM 483 C C . GLY A 1 69 ? 3.076 11.594 12.374 1.00 98.12 69 GLY A C 1
ATOM 484 O O . GLY A 1 69 ? 2.136 12.096 11.754 1.00 98.12 69 GLY A O 1
ATOM 485 N N . SER A 1 70 ? 4.321 11.625 11.888 1.00 97.62 70 SER A N 1
ATOM 486 C CA . SER A 1 70 ? 4.662 12.173 10.566 1.00 97.62 70 SER A CA 1
ATOM 487 C C . SER A 1 70 ? 3.990 11.380 9.435 1.00 97.62 70 SER A C 1
ATOM 489 O O . SER A 1 70 ? 3.480 11.973 8.485 1.00 97.62 70 SER A O 1
ATOM 491 N N . ILE A 1 71 ? 3.918 10.049 9.548 1.00 97.12 71 ILE A N 1
ATOM 492 C CA . ILE A 1 71 ? 3.222 9.190 8.578 1.00 97.12 71 ILE A CA 1
ATOM 493 C C . ILE A 1 71 ? 1.716 9.495 8.526 1.00 97.12 71 ILE A C 1
ATOM 495 O O . ILE A 1 71 ? 1.162 9.575 7.429 1.00 97.12 71 ILE A O 1
ATOM 499 N N . ILE A 1 72 ? 1.080 9.687 9.685 1.00 96.94 72 ILE A N 1
ATOM 500 C CA . ILE A 1 72 ? -0.355 10.000 9.813 1.00 96.94 72 ILE A CA 1
ATOM 501 C C . ILE A 1 72 ? -0.669 11.423 9.328 1.00 96.94 72 ILE A C 1
ATOM 503 O O . ILE A 1 72 ? -1.701 11.654 8.705 1.00 96.94 72 ILE A O 1
ATOM 507 N N . SER A 1 73 ? 0.206 12.393 9.598 1.00 95.62 73 SER A N 1
ATOM 508 C CA . SER A 1 73 ? -0.046 13.803 9.260 1.00 95.62 73 SER A CA 1
ATOM 509 C C . SER A 1 73 ? 0.274 14.151 7.803 1.00 95.62 73 SER A C 1
ATOM 511 O O . SER A 1 73 ? -0.424 14.964 7.202 1.00 95.62 73 SER A O 1
ATOM 513 N N . LYS A 1 74 ? 1.297 13.532 7.198 1.00 93.50 74 LYS A N 1
ATOM 514 C CA . LYS A 1 74 ? 1.774 13.866 5.842 1.00 93.50 74 LYS A CA 1
ATOM 515 C C . LYS A 1 74 ? 1.204 12.944 4.770 1.00 93.50 74 LYS A C 1
ATOM 517 O O . LYS A 1 74 ? 1.957 12.374 3.976 1.00 93.50 74 LYS A O 1
ATOM 522 N N . ILE A 1 75 ? -0.112 12.774 4.746 1.00 88.88 75 ILE A N 1
ATOM 523 C CA . ILE A 1 75 ? -0.786 11.955 3.733 1.00 88.88 75 ILE A CA 1
ATOM 524 C C . ILE A 1 75 ? -1.015 12.822 2.486 1.00 88.88 75 ILE A C 1
ATOM 526 O O . ILE A 1 75 ? -1.704 13.839 2.577 1.00 88.88 75 ILE A O 1
ATOM 530 N N . PRO A 1 76 ? -0.434 12.472 1.322 1.00 85.81 76 PRO A N 1
ATOM 531 C CA . PRO A 1 76 ? -0.702 13.186 0.081 1.00 85.81 76 PRO A CA 1
ATOM 532 C C . PRO A 1 76 ? -2.195 13.132 -0.244 1.00 85.81 76 PRO A C 1
ATOM 534 O O . PRO A 1 76 ? -2.807 12.076 -0.106 1.00 85.81 76 PRO A O 1
ATOM 537 N N . LYS A 1 77 ? -2.768 14.238 -0.737 1.00 86.69 77 LYS A N 1
ATOM 538 C CA . LYS A 1 77 ? -4.190 14.296 -1.130 1.00 86.69 77 LYS A CA 1
ATOM 539 C C . LYS A 1 77 ? -4.567 13.184 -2.118 1.00 86.69 77 LYS A C 1
ATOM 541 O O . LYS A 1 77 ? -5.644 12.620 -2.015 1.00 86.69 77 LYS A O 1
ATOM 546 N N . GLU A 1 78 ? -3.645 12.818 -3.012 1.00 80.31 78 GLU A N 1
ATOM 547 C CA . GLU A 1 78 ? -3.795 11.714 -3.976 1.00 80.31 78 GLU A CA 1
ATOM 548 C C . GLU A 1 78 ? -3.953 10.320 -3.332 1.00 80.31 78 GLU A C 1
ATOM 550 O O . GLU A 1 78 ? -4.348 9.374 -4.009 1.00 80.31 78 GLU A O 1
ATOM 555 N N . GLN A 1 79 ? -3.644 10.172 -2.040 1.00 83.50 79 GLN A N 1
ATOM 556 C CA . GLN A 1 79 ? -3.808 8.926 -1.286 1.00 83.50 79 GLN A CA 1
ATOM 557 C C . GLN A 1 79 ? -5.059 8.924 -0.392 1.00 83.50 79 GLN A C 1
ATOM 559 O O . GLN A 1 79 ? -5.334 7.916 0.267 1.00 83.50 79 GLN A O 1
ATOM 564 N N . ASN A 1 80 ? -5.841 10.009 -0.406 1.00 92.25 80 ASN A N 1
ATOM 565 C CA . ASN A 1 80 ? -7.221 9.981 0.058 1.00 92.25 80 ASN A CA 1
ATOM 566 C C . ASN A 1 80 ? -8.055 9.348 -1.051 1.00 92.25 80 ASN A C 1
ATOM 568 O O . ASN A 1 80 ? -8.126 9.852 -2.172 1.00 92.25 80 ASN A O 1
ATOM 572 N N . THR A 1 81 ? -8.649 8.204 -0.753 1.00 94.31 81 THR A N 1
ATOM 573 C CA . THR A 1 81 ? -9.378 7.419 -1.734 1.00 94.31 81 THR A CA 1
ATOM 574 C C . THR A 1 81 ? -10.757 7.058 -1.223 1.00 94.31 81 THR A C 1
ATOM 576 O O . THR A 1 81 ? -10.936 6.745 -0.054 1.00 94.31 81 THR A O 1
ATOM 579 N N . SER A 1 82 ? -11.729 7.009 -2.124 1.00 96.19 82 SER A N 1
ATOM 580 C CA . SER A 1 82 ? -13.045 6.449 -1.834 1.00 96.19 82 SER A CA 1
ATOM 581 C C . SER A 1 82 ? -13.081 4.972 -2.227 1.00 96.19 82 SER A C 1
ATOM 583 O O . SER A 1 82 ? -12.707 4.607 -3.352 1.00 96.19 82 SER A O 1
ATOM 585 N N . VAL A 1 83 ? -13.519 4.121 -1.306 1.00 97.12 83 VAL A N 1
ATOM 586 C CA . VAL A 1 83 ? -13.792 2.698 -1.542 1.00 97.12 83 VAL A CA 1
ATOM 587 C C . VAL A 1 83 ? -15.293 2.452 -1.468 1.00 97.12 83 VAL A C 1
AT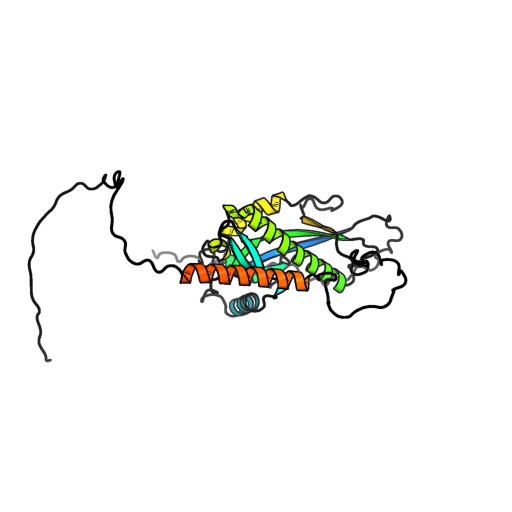OM 589 O O . VAL A 1 83 ? -15.991 3.113 -0.703 1.00 97.12 83 VAL A O 1
ATOM 592 N N . GLN A 1 84 ? -15.790 1.530 -2.291 1.00 97.56 84 GLN A N 1
ATOM 593 C CA . GLN A 1 84 ? -17.189 1.114 -2.252 1.00 97.56 84 GLN A CA 1
ATOM 594 C C . GLN A 1 84 ? -17.322 -0.127 -1.377 1.00 97.56 84 GLN A C 1
ATOM 596 O O . GLN A 1 84 ? -16.618 -1.110 -1.598 1.00 97.56 84 GLN A O 1
ATOM 601 N N . LEU A 1 85 ? -18.209 -0.064 -0.391 1.00 97.69 85 LEU A N 1
ATOM 602 C CA . LEU A 1 85 ? -18.573 -1.153 0.510 1.00 97.69 85 LEU A CA 1
ATOM 603 C C . LEU A 1 85 ? -20.063 -1.464 0.341 1.00 97.69 85 LEU A C 1
ATOM 605 O O . LEU A 1 85 ? -20.805 -0.672 -0.241 1.00 97.69 85 LEU A O 1
ATOM 609 N N . ALA A 1 86 ? -20.527 -2.586 0.894 1.00 96.69 86 ALA A N 1
ATOM 610 C CA . ALA A 1 86 ? -21.950 -2.928 0.861 1.00 96.69 86 ALA A CA 1
ATOM 611 C C . ALA A 1 86 ? -22.824 -1.886 1.592 1.00 96.69 86 ALA A C 1
ATOM 613 O O . ALA A 1 86 ? -23.967 -1.658 1.213 1.00 96.69 86 ALA A O 1
ATOM 614 N N . GLU A 1 87 ? -22.266 -1.234 2.615 1.00 96.19 87 GLU A N 1
ATOM 615 C CA . GLU A 1 87 ? -22.918 -0.198 3.430 1.00 96.19 87 GLU A CA 1
ATOM 616 C C . GLU A 1 87 ? -22.776 1.229 2.869 1.00 96.19 87 GLU A C 1
ATOM 618 O O . GLU A 1 87 ? -23.324 2.169 3.441 1.00 96.19 87 GLU A O 1
ATOM 623 N N . GLY A 1 88 ? -22.061 1.403 1.750 1.00 96.62 88 GLY A N 1
ATOM 624 C CA . GLY A 1 88 ? -21.898 2.689 1.071 1.00 96.62 88 GLY A CA 1
ATOM 625 C C . GLY A 1 88 ? -20.454 3.023 0.699 1.00 96.62 88 GLY A C 1
ATOM 626 O O . GLY A 1 88 ? -19.556 2.181 0.722 1.00 96.62 88 GLY A O 1
ATOM 627 N N . THR A 1 89 ? -20.225 4.283 0.331 1.00 97.31 89 THR A N 1
ATOM 628 C CA . THR A 1 89 ? -18.891 4.789 -0.005 1.00 97.31 89 THR A CA 1
ATOM 629 C C . THR A 1 89 ? -18.163 5.259 1.253 1.00 97.31 89 THR A C 1
ATOM 631 O O . THR A 1 89 ? -18.670 6.107 1.982 1.00 97.31 89 THR A O 1
ATOM 634 N N . LEU A 1 90 ? -16.946 4.763 1.479 1.00 97.69 90 LEU A N 1
ATOM 635 C CA . LEU A 1 90 ? -16.088 5.173 2.591 1.00 97.69 90 LEU A CA 1
ATOM 636 C C . LEU A 1 90 ? -14.851 5.910 2.069 1.00 97.69 90 LEU A C 1
ATOM 638 O O . LEU A 1 90 ? -14.137 5.400 1.204 1.00 97.69 90 LEU A O 1
ATOM 642 N N . GLU A 1 91 ? -14.561 7.088 2.623 1.00 97.38 91 GLU A N 1
ATOM 643 C CA . GLU A 1 91 ? -13.266 7.741 2.424 1.00 97.38 91 GLU A CA 1
ATOM 644 C C . GLU A 1 91 ? -12.210 7.085 3.323 1.00 97.38 91 GLU A C 1
ATOM 646 O O . GLU A 1 91 ? -12.395 6.944 4.536 1.00 97.38 91 GLU A O 1
ATOM 651 N N . LEU A 1 92 ? -11.101 6.684 2.712 1.00 96.88 92 LEU A N 1
ATOM 652 C CA . LEU A 1 92 ? -9.986 5.990 3.333 1.00 96.88 92 LEU A CA 1
ATOM 653 C C . LEU A 1 92 ? -8.686 6.709 2.983 1.00 96.88 92 LEU A C 1
ATOM 655 O O . LEU A 1 92 ? -8.425 7.029 1.823 1.00 96.88 92 LEU A O 1
ATOM 659 N N . LYS A 1 93 ? -7.833 6.919 3.982 1.00 97.19 93 LYS A N 1
ATOM 660 C CA . LYS A 1 93 ? -6.495 7.469 3.772 1.00 97.19 93 LYS A CA 1
ATOM 661 C C . LYS A 1 93 ? -5.499 6.322 3.722 1.00 97.19 93 LYS A C 1
ATOM 663 O O . LYS A 1 93 ? -5.285 5.656 4.730 1.00 97.19 93 LYS A O 1
ATOM 668 N N . MET A 1 94 ? -4.907 6.061 2.563 1.00 96.94 94 MET A N 1
ATOM 669 C CA . MET A 1 94 ? -3.954 4.959 2.399 1.00 96.94 94 MET A CA 1
ATOM 670 C C . MET A 1 94 ? -2.517 5.470 2.355 1.00 96.94 94 MET A C 1
ATOM 672 O O . MET A 1 94 ? -2.258 6.617 2.010 1.00 96.94 94 MET A O 1
ATOM 676 N N . ARG A 1 95 ? -1.560 4.612 2.697 1.00 97.12 95 ARG A N 1
ATOM 677 C CA . ARG A 1 95 ? -0.125 4.865 2.561 1.00 97.12 95 ARG A CA 1
ATOM 678 C C . ARG A 1 95 ? 0.522 3.670 1.886 1.00 97.12 95 ARG A C 1
ATOM 680 O O . ARG A 1 95 ? 0.294 2.526 2.277 1.00 97.12 95 ARG A O 1
ATOM 687 N N . VAL A 1 96 ? 1.336 3.957 0.871 1.00 97.19 96 VAL A N 1
ATOM 688 C CA . VAL A 1 96 ? 2.073 2.943 0.113 1.00 97.19 96 VAL A CA 1
ATOM 689 C C . VAL A 1 96 ? 3.568 3.191 0.234 1.00 97.19 96 VAL A C 1
ATOM 691 O O . VAL A 1 96 ? 4.108 4.199 -0.246 1.00 97.19 96 VAL A O 1
ATOM 694 N N . PHE A 1 97 ? 4.246 2.233 0.843 1.00 97.38 97 PHE A N 1
ATOM 695 C CA . PHE A 1 97 ? 5.682 2.248 1.057 1.00 97.38 97 PHE A CA 1
ATOM 696 C C . PHE A 1 97 ? 6.352 1.178 0.202 1.00 97.38 97 PHE A C 1
ATOM 698 O O . PHE A 1 97 ? 5.726 0.197 -0.189 1.00 97.38 97 PHE A O 1
ATOM 705 N N . VAL A 1 98 ? 7.636 1.364 -0.097 1.00 97.31 98 VAL A N 1
ATOM 706 C CA . VAL A 1 98 ? 8.448 0.263 -0.627 1.00 97.31 98 VAL A CA 1
ATOM 707 C C . VAL A 1 98 ? 8.725 -0.694 0.530 1.00 97.31 98 VAL A C 1
ATOM 709 O O . VAL A 1 98 ? 9.032 -0.241 1.640 1.00 97.31 98 VAL A O 1
ATOM 712 N N . SER A 1 99 ? 8.595 -1.996 0.294 1.00 96.56 99 SER A N 1
ATOM 713 C CA . SER A 1 99 ? 8.909 -3.022 1.288 1.00 96.56 99 SER A CA 1
ATOM 714 C C . SER A 1 99 ? 10.343 -2.852 1.793 1.00 96.56 99 SER A C 1
ATOM 716 O O . SER A 1 99 ? 11.263 -2.625 1.011 1.00 96.56 99 SER A O 1
ATOM 718 N N . GLY A 1 100 ? 10.529 -2.910 3.112 1.00 95.56 100 GLY A N 1
ATOM 719 C CA . GLY A 1 100 ? 11.833 -2.702 3.753 1.00 95.56 100 GLY A CA 1
ATOM 720 C C . GLY A 1 100 ? 12.246 -1.239 3.949 1.00 95.56 100 GLY A C 1
ATOM 721 O O . GLY A 1 100 ? 13.252 -0.988 4.606 1.00 95.56 100 GLY A O 1
ATOM 722 N N . SER A 1 101 ? 11.476 -0.264 3.450 1.00 97.19 101 SER A N 1
ATOM 723 C CA . SER A 1 101 ? 11.704 1.143 3.812 1.00 97.19 101 SER A CA 1
ATOM 724 C C . SER A 1 101 ? 11.524 1.372 5.316 1.00 97.19 101 SER A C 1
ATOM 726 O O . SER A 1 101 ? 10.764 0.664 5.981 1.00 97.19 101 SER A O 1
ATOM 728 N N . GLU A 1 102 ? 12.196 2.390 5.856 1.00 97.56 102 GLU A N 1
ATOM 729 C CA . GLU A 1 102 ? 12.132 2.697 7.288 1.00 97.56 102 GLU A CA 1
ATOM 730 C C . GLU A 1 102 ? 10.710 2.985 7.786 1.00 97.56 102 GLU A C 1
ATOM 732 O O . GLU A 1 102 ? 10.364 2.602 8.902 1.00 97.56 102 GLU A O 1
ATOM 737 N N . ASP A 1 103 ? 9.884 3.629 6.959 1.00 97.75 103 ASP A N 1
ATOM 738 C CA . ASP A 1 103 ? 8.485 3.911 7.284 1.00 97.75 103 ASP A CA 1
ATOM 739 C C . ASP A 1 103 ? 7.640 2.631 7.293 1.00 97.75 103 ASP A C 1
ATOM 741 O O . ASP A 1 103 ? 6.860 2.417 8.220 1.00 97.75 103 ASP A O 1
ATOM 745 N N . ALA A 1 104 ? 7.828 1.747 6.303 1.00 98.06 104 ALA A N 1
ATOM 746 C CA . ALA A 1 104 ? 7.159 0.445 6.277 1.00 98.06 104 ALA A CA 1
ATOM 747 C C . ALA A 1 104 ? 7.525 -0.386 7.512 1.00 98.06 104 ALA A C 1
ATOM 749 O O . ALA A 1 104 ? 6.651 -0.970 8.152 1.00 98.06 104 ALA A O 1
ATOM 750 N N . LYS A 1 105 ? 8.815 -0.397 7.871 1.00 98.12 105 LYS A N 1
ATOM 751 C CA . LYS A 1 105 ? 9.311 -1.086 9.061 1.00 98.12 105 LYS A CA 1
ATOM 752 C C . LYS A 1 105 ? 8.713 -0.494 10.335 1.00 98.12 105 LYS A C 1
ATOM 754 O O . LYS A 1 105 ? 8.176 -1.246 11.131 1.00 98.12 105 LYS A O 1
ATOM 759 N N . ALA A 1 106 ? 8.711 0.830 10.493 1.00 98.25 106 ALA A N 1
ATOM 760 C CA . ALA A 1 106 ? 8.137 1.479 11.673 1.00 98.25 106 ALA A CA 1
ATOM 761 C C . ALA A 1 106 ? 6.647 1.146 11.864 1.00 98.25 106 ALA A C 1
ATOM 763 O O . ALA A 1 106 ? 6.226 0.847 12.981 1.00 98.25 106 ALA A O 1
ATOM 764 N N . VAL A 1 107 ? 5.853 1.155 10.786 1.00 98.50 107 VAL A N 1
ATOM 765 C CA . VAL A 1 107 ? 4.432 0.769 10.848 1.00 98.50 107 VAL A CA 1
ATOM 766 C C . VAL A 1 107 ? 4.278 -0.721 11.161 1.00 98.50 107 VAL A C 1
ATOM 768 O O . VAL A 1 107 ? 3.464 -1.085 12.008 1.00 98.50 107 VAL A O 1
ATOM 771 N N . SER A 1 108 ? 5.058 -1.586 10.508 1.00 98.44 108 SER A N 1
ATOM 772 C CA . SER A 1 108 ? 5.036 -3.032 10.755 1.00 98.44 108 SER A CA 1
ATOM 773 C C . SER A 1 108 ? 5.405 -3.370 12.203 1.00 98.44 108 SER A C 1
ATOM 775 O O . SER A 1 108 ? 4.677 -4.115 12.856 1.00 98.44 108 SER A O 1
ATOM 777 N N . ASP A 1 109 ? 6.498 -2.803 12.714 1.00 98.38 109 ASP A N 1
ATOM 778 C CA . ASP A 1 109 ? 6.981 -3.007 14.083 1.00 98.38 109 ASP A CA 1
ATOM 779 C C . ASP A 1 109 ? 5.939 -2.512 15.097 1.00 98.38 109 ASP A C 1
ATOM 781 O O . ASP A 1 109 ? 5.654 -3.190 16.084 1.00 98.38 109 ASP A O 1
ATOM 785 N N . TYR A 1 110 ? 5.291 -1.372 14.823 1.00 98.69 110 TYR A N 1
ATOM 786 C CA . TYR A 1 110 ? 4.206 -0.865 15.661 1.00 98.69 110 TYR A CA 1
ATOM 787 C C . TYR A 1 110 ? 3.018 -1.831 15.728 1.00 98.69 110 TYR A C 1
ATOM 789 O O . TYR A 1 110 ? 2.549 -2.140 16.824 1.00 98.69 110 TYR A O 1
ATOM 797 N N . ILE A 1 111 ? 2.543 -2.325 14.577 1.00 98.44 111 ILE A N 1
ATOM 798 C CA . ILE A 1 111 ? 1.424 -3.279 14.505 1.00 98.44 111 ILE A CA 1
ATOM 799 C C . ILE A 1 111 ? 1.758 -4.568 15.268 1.00 98.44 111 ILE A C 1
ATOM 801 O O . ILE A 1 111 ? 0.909 -5.093 15.986 1.00 98.44 111 ILE A O 1
ATOM 805 N N . GLN A 1 112 ? 2.993 -5.062 15.144 1.00 98.25 112 GLN A N 1
ATOM 806 C CA . GLN A 1 112 ? 3.453 -6.263 15.849 1.00 98.25 112 GLN A CA 1
ATOM 807 C C . GLN A 1 112 ? 3.560 -6.055 17.364 1.00 98.25 112 GLN A C 1
ATOM 809 O O . GLN A 1 112 ? 3.268 -6.981 18.117 1.00 98.25 112 GLN A O 1
ATOM 814 N N . GLY A 1 113 ? 3.940 -4.855 17.811 1.00 98.31 113 GLY A N 1
ATOM 815 C CA . GLY A 1 113 ? 3.995 -4.501 19.231 1.00 98.31 113 GLY A CA 1
ATOM 816 C C . GLY A 1 113 ? 2.625 -4.263 19.876 1.00 98.31 113 GLY A C 1
ATOM 817 O O . GLY A 1 113 ? 2.498 -4.404 21.087 1.00 98.31 113 GLY A O 1
ATOM 818 N N . HIS A 1 114 ? 1.594 -3.940 19.085 1.00 98.38 114 HIS A N 1
ATOM 819 C CA . HIS A 1 114 ? 0.259 -3.577 19.588 1.00 98.38 114 HIS A CA 1
ATOM 820 C C . HIS A 1 114 ? -0.875 -4.349 18.882 1.00 98.38 114 HIS A C 1
ATOM 822 O O . HIS A 1 114 ? -1.819 -3.740 18.368 1.00 98.38 114 HIS A O 1
ATOM 828 N N . PRO A 1 115 ? -0.837 -5.696 18.847 1.00 97.12 115 PRO A N 1
ATOM 829 C CA . PRO A 1 115 ? -1.780 -6.491 18.059 1.00 97.12 115 PRO A CA 1
ATOM 830 C C . PRO A 1 115 ? -3.223 -6.419 18.580 1.00 97.12 115 PRO A C 1
ATOM 832 O O . PRO A 1 115 ? -4.164 -6.616 17.814 1.00 97.12 115 PRO A O 1
ATOM 835 N N . SER A 1 116 ? -3.403 -6.140 19.874 1.00 97.56 116 SER A N 1
ATOM 836 C CA . SER A 1 116 ? -4.705 -6.051 20.545 1.00 97.56 116 SER A CA 1
ATOM 837 C C . SER A 1 116 ? -5.324 -4.651 20.515 1.00 97.56 116 SER A C 1
ATOM 839 O O . SER A 1 116 ? -6.430 -4.465 21.021 1.00 97.56 116 SER A O 1
ATOM 841 N N . GLN A 1 117 ? -4.640 -3.655 19.946 1.00 98.25 117 GLN A N 1
ATOM 842 C CA . GLN A 1 117 ? -5.134 -2.285 19.956 1.00 98.25 117 GLN A CA 1
ATOM 843 C C . GLN A 1 117 ? -6.367 -2.124 19.055 1.00 98.25 117 GLN A C 1
ATOM 845 O O . GLN A 1 117 ? -6.303 -2.359 17.846 1.00 98.25 117 GLN A O 1
ATOM 850 N N . SER A 1 118 ? -7.470 -1.652 19.645 1.00 97.75 118 SER A N 1
ATOM 851 C CA . SER A 1 118 ? -8.706 -1.316 18.939 1.00 97.75 118 SER A CA 1
ATOM 852 C C . SER A 1 118 ? -9.337 -0.027 19.501 1.00 97.75 118 SER A C 1
ATOM 854 O O . SER A 1 118 ? -9.546 0.050 20.713 1.00 97.75 118 SER A O 1
ATOM 856 N N . PRO A 1 119 ? -9.645 0.982 18.660 1.00 98.31 119 PRO A N 1
ATOM 857 C CA . PRO A 1 119 ? -9.296 1.055 17.242 1.00 98.31 119 PRO A CA 1
ATOM 858 C C . PRO A 1 119 ? -7.776 1.156 17.038 1.00 98.31 119 PRO A C 1
ATOM 860 O O . PRO A 1 119 ? -7.075 1.836 17.790 1.00 98.31 119 PRO A O 1
ATOM 863 N N . SER A 1 120 ? -7.256 0.464 16.024 1.00 98.44 120 SER A N 1
ATOM 864 C CA . SER A 1 120 ? -5.843 0.564 15.644 1.00 98.44 120 SER A CA 1
ATOM 865 C C . SER A 1 120 ? -5.590 1.819 14.793 1.00 98.44 120 SER A C 1
ATOM 867 O O . SER A 1 120 ? -6.414 2.115 13.929 1.00 98.44 120 SER A O 1
ATOM 869 N N . PRO A 1 121 ? -4.478 2.562 14.983 1.00 98.44 121 PRO A N 1
ATOM 870 C CA . PRO A 1 121 ? -4.130 3.708 14.130 1.00 98.44 121 PRO A CA 1
ATOM 871 C C . PRO A 1 121 ? -3.765 3.303 12.694 1.00 98.44 121 PRO A C 1
ATOM 873 O O . PRO A 1 121 ? -3.845 4.122 11.778 1.00 98.44 121 PRO A O 1
ATOM 876 N N . PHE A 1 122 ? -3.363 2.046 12.489 1.00 98.62 122 PHE A N 1
ATOM 877 C CA . PHE A 1 122 ? -2.958 1.511 11.194 1.00 98.62 122 PHE A CA 1
ATOM 878 C C . PHE A 1 122 ? -3.695 0.205 10.918 1.00 98.62 122 PHE A C 1
ATOM 880 O O . PHE A 1 122 ? -3.676 -0.710 11.739 1.00 98.62 122 PHE A O 1
ATOM 887 N N . VAL A 1 123 ? -4.293 0.089 9.738 1.00 98.56 123 VAL A N 1
ATOM 888 C CA . VAL A 1 123 ? -4.888 -1.161 9.255 1.00 98.56 123 VAL A CA 1
ATOM 889 C C . VAL A 1 123 ? -4.038 -1.676 8.108 1.00 98.56 123 VAL A C 1
ATOM 891 O O . VAL A 1 123 ? -3.942 -1.040 7.058 1.00 98.56 123 VAL A O 1
ATOM 894 N N . LEU A 1 124 ? -3.408 -2.830 8.304 1.00 98.62 124 LEU A N 1
ATOM 895 C CA . LEU A 1 124 ? -2.641 -3.487 7.260 1.00 98.62 124 LEU A CA 1
ATOM 896 C C . LEU A 1 124 ? -3.598 -3.933 6.151 1.00 98.62 124 LEU A C 1
ATOM 898 O O . LEU A 1 124 ? -4.601 -4.592 6.420 1.00 98.62 124 LEU A O 1
ATOM 902 N N . LEU A 1 125 ? -3.297 -3.554 4.909 1.00 98.56 125 LEU A N 1
ATOM 903 C CA . LEU A 1 125 ? -4.075 -3.960 3.733 1.00 98.56 125 LEU A CA 1
ATOM 904 C C . LEU A 1 125 ? -3.316 -5.001 2.911 1.00 98.56 125 LEU A C 1
ATOM 906 O O . LEU A 1 125 ? -3.913 -5.948 2.412 1.00 98.56 125 LEU A O 1
ATOM 910 N N . ALA A 1 126 ? -1.998 -4.831 2.793 1.00 98.38 126 ALA A N 1
ATOM 911 C CA . ALA A 1 126 ? -1.101 -5.814 2.204 1.00 98.38 126 ALA A CA 1
ATOM 912 C C . ALA A 1 126 ? 0.287 -5.685 2.837 1.00 98.38 126 ALA A C 1
ATOM 914 O O . ALA A 1 126 ? 0.919 -4.628 2.749 1.00 98.38 126 ALA A O 1
ATOM 915 N N . ARG A 1 127 ? 0.773 -6.767 3.456 1.00 97.62 127 ARG A N 1
ATOM 916 C CA . ARG A 1 127 ? 2.136 -6.825 4.007 1.00 97.62 127 ARG A CA 1
ATOM 917 C C . ARG A 1 127 ? 3.189 -6.758 2.910 1.00 97.62 127 ARG A C 1
ATOM 919 O O . ARG A 1 127 ? 4.185 -6.055 3.050 1.00 97.62 127 ARG A O 1
ATOM 926 N N . GLU A 1 128 ? 2.949 -7.510 1.847 1.00 96.94 128 GLU A N 1
ATOM 927 C CA . GLU A 1 128 ? 3.817 -7.586 0.689 1.00 96.94 128 GLU A CA 1
ATOM 928 C C . GLU A 1 128 ? 2.958 -7.662 -0.572 1.00 96.94 128 GLU A C 1
ATOM 930 O O . GLU A 1 128 ? 2.206 -8.614 -0.775 1.00 96.94 128 GLU A O 1
ATOM 935 N N . LEU A 1 129 ? 3.049 -6.635 -1.408 1.00 97.81 129 LEU A N 1
ATOM 936 C CA . LEU A 1 129 ? 2.349 -6.544 -2.679 1.00 97.81 129 LEU A CA 1
ATOM 937 C C . LEU A 1 129 ? 3.385 -6.572 -3.812 1.00 97.81 129 LEU A C 1
ATOM 939 O O . LEU A 1 129 ? 3.940 -5.519 -4.148 1.00 97.81 129 LEU A O 1
ATOM 943 N N . PRO A 1 130 ? 3.687 -7.756 -4.379 1.00 96.94 130 PRO A N 1
ATOM 944 C CA . PRO A 1 130 ? 4.653 -7.886 -5.460 1.00 96.94 130 PRO A CA 1
ATOM 945 C C . PRO A 1 130 ? 4.063 -7.337 -6.760 1.00 96.94 130 PRO A C 1
ATOM 947 O O . PRO A 1 130 ? 3.093 -7.861 -7.313 1.00 96.94 130 PRO A O 1
ATOM 950 N N . MET A 1 131 ? 4.672 -6.275 -7.266 1.00 97.44 131 MET A N 1
ATOM 951 C CA . MET A 1 131 ? 4.315 -5.622 -8.518 1.00 97.44 131 MET A CA 1
ATOM 952 C C . MET A 1 131 ? 5.473 -5.706 -9.504 1.00 97.44 131 MET A C 1
ATOM 954 O O . MET A 1 131 ? 6.638 -5.681 -9.118 1.00 97.44 131 MET A O 1
ATOM 958 N N . ALA A 1 132 ? 5.145 -5.792 -10.785 1.00 96.06 132 ALA A N 1
ATOM 959 C CA . ALA A 1 132 ? 6.110 -5.811 -11.873 1.00 96.06 132 ALA A CA 1
ATOM 960 C C . ALA A 1 132 ? 5.683 -4.786 -12.924 1.00 96.06 132 ALA A C 1
ATOM 962 O O . ALA A 1 132 ? 4.554 -4.840 -13.415 1.00 96.06 132 ALA A O 1
ATOM 963 N N . LEU A 1 133 ? 6.559 -3.839 -13.259 1.00 96.00 133 LEU A N 1
ATOM 964 C CA . LEU A 1 133 ? 6.335 -2.946 -14.393 1.00 96.00 133 LEU A CA 1
ATOM 965 C C . LEU A 1 133 ? 7.108 -3.459 -15.598 1.00 96.00 133 LEU A C 1
ATOM 967 O O . LEU A 1 133 ? 8.324 -3.574 -15.545 1.00 96.00 133 LEU A O 1
ATOM 971 N N . MET A 1 134 ? 6.384 -3.763 -16.663 1.00 94.38 134 MET A N 1
ATOM 972 C CA . MET A 1 134 ? 6.929 -4.169 -17.948 1.00 94.38 134 MET A CA 1
ATOM 973 C C . MET A 1 134 ? 7.337 -2.917 -18.721 1.00 94.38 134 MET A C 1
ATOM 975 O O . MET A 1 134 ? 6.491 -2.046 -18.944 1.00 94.38 134 MET A O 1
ATOM 979 N N . TYR A 1 135 ? 8.608 -2.798 -19.087 1.00 93.94 135 TYR A N 1
ATOM 980 C CA . TYR A 1 135 ? 9.138 -1.639 -19.802 1.00 93.94 135 TYR A CA 1
ATOM 981 C C . TYR A 1 135 ? 10.046 -2.058 -20.958 1.00 93.94 135 TYR A C 1
ATOM 983 O O . TYR A 1 135 ? 10.619 -3.141 -20.954 1.00 93.94 135 TYR A O 1
ATOM 991 N N . ASP A 1 136 ? 10.161 -1.186 -21.953 1.00 92.69 136 ASP A N 1
ATOM 992 C CA . ASP A 1 136 ? 11.099 -1.353 -23.058 1.00 92.69 136 ASP A CA 1
ATOM 993 C C . ASP A 1 136 ? 12.441 -0.699 -22.673 1.00 92.69 136 ASP A C 1
ATOM 995 O O . ASP A 1 136 ? 12.470 0.531 -22.504 1.00 92.69 136 ASP A O 1
ATOM 999 N N . PRO A 1 137 ? 13.531 -1.477 -22.515 1.00 92.25 137 PRO A N 1
ATOM 1000 C CA . PRO A 1 137 ? 14.834 -0.965 -22.094 1.00 92.25 137 PRO A CA 1
ATOM 1001 C C . PRO A 1 137 ? 15.467 -0.018 -23.118 1.00 92.25 137 PRO A C 1
ATOM 1003 O O . PRO A 1 137 ? 16.290 0.814 -22.745 1.00 92.25 137 PRO A O 1
ATOM 1006 N N . THR A 1 138 ? 15.056 -0.067 -24.390 1.00 92.00 138 THR A N 1
ATOM 1007 C CA . THR A 1 138 ? 15.525 0.887 -25.410 1.00 92.00 138 THR A CA 1
ATOM 1008 C C . THR A 1 138 ? 14.925 2.282 -25.211 1.00 92.00 138 THR A C 1
ATOM 1010 O O . THR A 1 138 ? 15.508 3.285 -25.620 1.00 92.00 138 THR A O 1
ATOM 1013 N N . SER A 1 139 ? 13.768 2.354 -24.545 1.00 90.25 139 SER A N 1
ATOM 1014 C CA . SER A 1 139 ? 13.021 3.594 -24.304 1.00 90.25 139 SER A CA 1
ATOM 1015 C C . SER A 1 139 ? 13.210 4.168 -22.896 1.00 90.25 139 SER A C 1
ATOM 1017 O O . SER A 1 139 ? 12.936 5.349 -22.659 1.00 90.25 139 SER A O 1
ATOM 1019 N N . LEU A 1 140 ? 13.618 3.331 -21.939 1.00 91.81 140 LEU A N 1
ATOM 1020 C CA . LEU A 1 140 ? 13.679 3.655 -20.519 1.00 91.81 140 LEU A CA 1
ATOM 1021 C C . LEU A 1 140 ? 14.985 3.143 -19.913 1.00 91.81 140 LEU A C 1
ATOM 1023 O O . LEU A 1 140 ? 15.138 1.952 -19.664 1.00 91.81 140 LEU A O 1
ATOM 1027 N N . ASP A 1 141 ? 15.884 4.075 -19.606 1.00 92.75 141 ASP A N 1
ATOM 1028 C CA . ASP A 1 141 ? 17.147 3.783 -18.935 1.00 92.75 141 ASP A CA 1
ATOM 1029 C C . ASP A 1 141 ? 16.961 3.746 -17.410 1.00 92.75 141 ASP A C 1
ATOM 1031 O O . ASP A 1 141 ? 16.694 4.769 -16.777 1.00 92.75 141 ASP A O 1
ATOM 1035 N N . LEU A 1 142 ? 17.088 2.561 -16.806 1.00 93.19 142 LEU A N 1
ATOM 1036 C CA . LEU A 1 142 ? 17.005 2.390 -15.351 1.00 93.19 142 LEU A CA 1
ATOM 1037 C C . LEU A 1 142 ? 18.253 2.857 -14.595 1.00 93.19 142 LEU A C 1
ATOM 1039 O O . LEU A 1 142 ? 18.198 2.955 -13.366 1.00 93.19 142 LEU A O 1
ATOM 1043 N N . SER A 1 143 ? 19.364 3.127 -15.286 1.00 94.19 143 SER A N 1
ATOM 1044 C CA . SER A 1 143 ? 20.544 3.724 -14.657 1.00 94.19 143 SER A CA 1
ATOM 1045 C C . SER A 1 143 ? 20.268 5.165 -14.206 1.00 94.19 143 SER A C 1
ATOM 1047 O O . SER A 1 143 ? 20.852 5.631 -13.224 1.00 94.19 143 SER A O 1
ATOM 1049 N N . ASP A 1 144 ? 19.293 5.831 -14.837 1.00 94.38 144 ASP A N 1
ATOM 1050 C CA . ASP A 1 144 ? 18.747 7.097 -14.368 1.00 94.38 144 ASP A CA 1
ATOM 1051 C C . ASP A 1 144 ? 17.798 6.877 -13.176 1.00 94.38 144 ASP A C 1
ATOM 1053 O O . ASP A 1 144 ? 16.681 6.353 -13.289 1.00 94.38 144 ASP A O 1
ATOM 1057 N N . ALA A 1 145 ? 18.223 7.364 -12.007 1.00 94.31 145 ALA A N 1
ATOM 1058 C CA . ALA A 1 145 ? 17.436 7.337 -10.778 1.00 94.31 145 ALA A CA 1
ATOM 1059 C C . ALA A 1 145 ? 16.034 7.956 -10.951 1.00 94.31 145 ALA A C 1
ATOM 1061 O O . ALA A 1 145 ? 15.068 7.476 -10.348 1.00 94.31 145 ALA A O 1
ATOM 1062 N N . SER A 1 146 ? 15.892 8.969 -11.812 1.00 94.88 146 SER A N 1
ATOM 1063 C CA . SER A 1 146 ? 14.614 9.633 -12.082 1.00 94.88 146 SER A CA 1
ATOM 1064 C C . SER A 1 146 ? 13.605 8.702 -12.770 1.00 94.88 146 SER A C 1
ATOM 1066 O O . SER A 1 146 ? 12.397 8.757 -12.496 1.00 94.88 146 SER A O 1
ATOM 1068 N N . VAL A 1 147 ? 14.086 7.802 -13.634 1.00 94.75 147 VAL A N 1
ATOM 1069 C CA . VAL A 1 147 ? 13.270 6.796 -14.321 1.00 94.75 147 VAL A CA 1
ATOM 1070 C C . VAL A 1 147 ? 12.822 5.730 -13.329 1.00 94.75 147 VAL A C 1
ATOM 1072 O O . VAL A 1 147 ? 11.623 5.441 -13.252 1.00 94.75 147 VAL A O 1
ATOM 1075 N N . ALA A 1 148 ? 13.743 5.210 -12.515 1.00 94.75 148 ALA A N 1
ATOM 1076 C CA . ALA A 1 148 ? 13.424 4.231 -11.478 1.00 94.75 148 ALA A CA 1
ATOM 1077 C C . ALA A 1 148 ? 12.384 4.776 -10.480 1.00 94.75 148 ALA A C 1
ATOM 1079 O O . ALA A 1 148 ? 11.401 4.099 -10.161 1.00 94.75 148 ALA A O 1
ATOM 1080 N N . ASP A 1 149 ? 12.532 6.026 -10.032 1.00 95.19 149 ASP A N 1
ATOM 1081 C CA . ASP A 1 149 ? 11.569 6.674 -9.135 1.00 95.19 149 ASP A CA 1
ATOM 1082 C C . ASP A 1 149 ? 10.205 6.891 -9.789 1.00 95.19 149 ASP A C 1
ATOM 1084 O O . ASP A 1 149 ? 9.163 6.671 -9.157 1.00 95.19 149 ASP A O 1
ATOM 1088 N N . ARG A 1 150 ? 10.182 7.239 -11.078 1.00 95.44 150 ARG A N 1
ATOM 1089 C CA . ARG A 1 150 ? 8.938 7.328 -11.849 1.00 95.44 150 ARG A CA 1
ATOM 1090 C C . ARG A 1 150 ? 8.224 5.978 -11.913 1.00 95.44 150 ARG A C 1
ATOM 1092 O O . ARG A 1 150 ? 7.011 5.938 -11.693 1.00 95.44 150 ARG A O 1
ATOM 1099 N N . LEU A 1 151 ? 8.937 4.881 -12.173 1.00 96.12 151 LEU A N 1
ATOM 1100 C CA . LEU A 1 151 ? 8.351 3.535 -12.197 1.00 96.12 151 LEU A CA 1
ATOM 1101 C C . LEU A 1 151 ? 7.838 3.114 -10.815 1.00 96.12 151 LEU A C 1
ATOM 1103 O O . LEU A 1 151 ? 6.719 2.610 -10.708 1.00 96.12 151 LEU A O 1
ATOM 1107 N N . ARG A 1 152 ? 8.575 3.415 -9.736 1.00 96.38 152 ARG A N 1
ATOM 1108 C CA . ARG A 1 152 ? 8.094 3.209 -8.356 1.00 96.38 152 ARG A CA 1
ATOM 1109 C C . ARG A 1 152 ? 6.820 4.004 -8.081 1.00 96.38 152 ARG A C 1
ATOM 1111 O O . ARG A 1 152 ? 5.889 3.467 -7.482 1.00 96.38 152 ARG A O 1
ATOM 1118 N N . LYS A 1 153 ? 6.736 5.261 -8.533 1.00 95.38 153 LYS A N 1
ATOM 1119 C CA . LYS A 1 153 ? 5.517 6.075 -8.401 1.00 95.38 153 LYS A CA 1
ATOM 1120 C C . LYS A 1 153 ? 4.344 5.430 -9.141 1.00 95.38 153 LYS A C 1
ATOM 1122 O O . LYS A 1 153 ? 3.274 5.290 -8.554 1.00 95.38 153 LYS A O 1
ATOM 1127 N N . GLN A 1 154 ? 4.555 4.966 -10.376 1.00 96.25 154 GLN A N 1
ATOM 1128 C CA . GLN A 1 154 ? 3.529 4.237 -11.131 1.00 96.25 154 GLN A CA 1
ATOM 1129 C C . GLN A 1 154 ? 3.075 2.966 -10.397 1.00 96.25 154 GLN A C 1
ATOM 1131 O O . GLN A 1 154 ? 1.868 2.737 -10.289 1.00 96.25 154 GLN A O 1
ATOM 1136 N N . ALA A 1 155 ? 4.009 2.190 -9.833 1.00 97.00 155 ALA A N 1
ATOM 1137 C CA . ALA A 1 155 ? 3.702 1.014 -9.017 1.00 97.00 155 ALA A CA 1
ATOM 1138 C C . ALA A 1 155 ? 2.777 1.378 -7.846 1.00 97.00 155 ALA A C 1
ATOM 1140 O O . ALA A 1 155 ? 1.713 0.786 -7.685 1.00 97.00 155 ALA A O 1
ATOM 1141 N N . LYS A 1 156 ? 3.126 2.419 -7.077 1.00 95.88 156 LYS A N 1
ATOM 1142 C CA . LYS A 1 156 ? 2.323 2.885 -5.934 1.00 95.88 156 LYS A CA 1
ATOM 1143 C C . LYS A 1 156 ? 0.919 3.331 -6.344 1.00 95.88 156 LYS A C 1
ATOM 1145 O O . LYS A 1 156 ? -0.053 2.946 -5.699 1.00 95.88 156 LYS A O 1
ATOM 1150 N N . THR A 1 157 ? 0.787 4.092 -7.432 1.00 95.56 157 THR A N 1
ATOM 1151 C CA . THR A 1 157 ? -0.527 4.510 -7.954 1.00 95.56 157 THR A CA 1
ATOM 1152 C C . THR A 1 157 ? -1.375 3.305 -8.369 1.00 95.56 157 THR A C 1
ATOM 1154 O O . THR A 1 157 ? -2.576 3.257 -8.096 1.00 95.56 157 THR A O 1
ATOM 1157 N N . ARG A 1 158 ? -0.762 2.297 -8.999 1.00 96.75 158 ARG A N 1
ATOM 1158 C CA . ARG A 1 158 ? -1.449 1.054 -9.372 1.00 96.75 158 ARG A CA 1
ATOM 1159 C C . ARG A 1 158 ? -1.837 0.215 -8.157 1.00 96.75 158 ARG A C 1
ATOM 1161 O O . ARG A 1 158 ? -2.949 -0.304 -8.150 1.00 96.75 158 ARG A O 1
ATOM 1168 N N . ALA A 1 159 ? -0.994 0.151 -7.127 1.00 97.12 159 ALA A N 1
ATOM 1169 C CA . ALA A 1 159 ? -1.306 -0.513 -5.862 1.00 97.12 159 ALA A CA 1
ATOM 1170 C C . ALA A 1 159 ? -2.563 0.071 -5.210 1.00 97.12 159 ALA A C 1
ATOM 1172 O O . ALA A 1 159 ? -3.465 -0.678 -4.849 1.00 97.12 159 ALA A O 1
ATOM 1173 N N . VAL A 1 160 ? -2.667 1.404 -5.130 1.00 96.31 160 VAL A N 1
ATOM 1174 C CA . VAL A 1 160 ? -3.864 2.092 -4.613 1.00 96.31 160 VAL A CA 1
ATOM 1175 C C . VAL A 1 160 ? -5.111 1.647 -5.374 1.00 96.31 160 VAL A C 1
ATOM 1177 O O . VAL A 1 160 ? -6.090 1.235 -4.758 1.00 96.31 160 VAL A O 1
ATOM 1180 N N . LYS A 1 161 ? -5.073 1.685 -6.713 1.00 96.44 161 LYS A N 1
ATOM 1181 C CA . LYS A 1 161 ? -6.212 1.273 -7.546 1.00 96.44 161 LYS A CA 1
ATOM 1182 C C . LYS A 1 161 ? -6.592 -0.193 -7.309 1.00 96.44 161 LYS A C 1
ATOM 1184 O O . LYS A 1 161 ? -7.763 -0.477 -7.085 1.00 96.44 161 LYS A O 1
ATOM 1189 N N . LEU A 1 162 ? -5.610 -1.092 -7.308 1.00 97.62 162 LEU A N 1
ATOM 1190 C CA . LEU A 1 162 ? -5.831 -2.518 -7.084 1.00 97.62 162 LEU A CA 1
ATOM 1191 C C . LEU A 1 162 ? -6.475 -2.787 -5.719 1.00 97.62 162 LEU A C 1
ATOM 1193 O O . LEU A 1 162 ? -7.450 -3.524 -5.640 1.00 97.62 162 LEU A O 1
ATOM 1197 N N . ILE A 1 163 ? -5.960 -2.172 -4.652 1.00 97.94 163 ILE A N 1
ATOM 1198 C CA . ILE A 1 163 ? -6.481 -2.369 -3.295 1.00 97.94 163 ILE A CA 1
ATOM 1199 C C . ILE A 1 163 ? -7.928 -1.881 -3.185 1.00 97.94 163 ILE A C 1
ATOM 1201 O O . ILE A 1 163 ? -8.746 -2.563 -2.577 1.00 97.94 163 ILE A O 1
ATOM 1205 N N . ARG A 1 164 ? -8.289 -0.765 -3.834 1.00 97.75 164 ARG A N 1
ATOM 1206 C CA . ARG A 1 164 ? -9.692 -0.313 -3.895 1.00 97.75 164 ARG A CA 1
ATOM 1207 C C . ARG A 1 164 ? -10.601 -1.333 -4.574 1.00 97.75 164 ARG A C 1
ATOM 1209 O O . ARG A 1 164 ? -11.696 -1.581 -4.085 1.00 97.75 164 ARG A O 1
ATOM 1216 N N . GLU A 1 165 ? -10.161 -1.893 -5.698 1.00 97.88 165 GLU A N 1
ATOM 1217 C CA . GLU A 1 165 ? -10.925 -2.903 -6.439 1.00 97.88 165 GLU A CA 1
ATOM 1218 C C . GLU A 1 165 ? -11.094 -4.185 -5.622 1.00 97.88 165 GLU A C 1
ATOM 1220 O O . GLU A 1 165 ? -12.175 -4.763 -5.612 1.00 97.88 165 GLU A O 1
ATOM 1225 N N . VAL A 1 166 ? -10.045 -4.610 -4.916 1.00 98.25 166 VAL A N 1
ATOM 1226 C CA . VAL A 1 166 ? -10.082 -5.792 -4.049 1.00 98.25 166 VAL A CA 1
ATOM 1227 C C . VAL A 1 166 ? -10.982 -5.560 -2.828 1.00 98.25 166 VAL A C 1
ATOM 1229 O O . VAL A 1 166 ? -11.743 -6.449 -2.466 1.00 98.25 166 VAL A O 1
ATOM 1232 N N . ILE A 1 167 ? -10.976 -4.361 -2.231 1.00 98.19 167 ILE A N 1
ATOM 1233 C CA . ILE A 1 167 ? -11.922 -3.997 -1.159 1.00 98.19 167 ILE A CA 1
ATOM 1234 C C . ILE A 1 167 ? -13.366 -4.003 -1.677 1.00 98.19 167 ILE A C 1
ATOM 1236 O O . ILE A 1 167 ? -14.252 -4.502 -0.991 1.00 98.19 167 ILE A O 1
ATOM 1240 N N . ALA A 1 168 ? -13.608 -3.478 -2.882 1.00 97.50 168 ALA A N 1
ATOM 1241 C CA . ALA A 1 168 ? -14.941 -3.476 -3.483 1.00 97.50 168 ALA A CA 1
ATOM 1242 C C . ALA A 1 168 ? -15.443 -4.900 -3.789 1.00 97.50 168 ALA A C 1
ATOM 1244 O O . ALA A 1 168 ? -16.614 -5.205 -3.559 1.00 97.50 168 ALA A O 1
ATOM 1245 N N . GLU A 1 169 ? -14.560 -5.787 -4.253 1.00 97.81 169 GLU A N 1
ATOM 1246 C CA . GLU A 1 169 ? -14.855 -7.215 -4.428 1.00 97.81 169 GLU A CA 1
ATOM 1247 C C . GLU A 1 169 ? -15.165 -7.894 -3.083 1.00 97.81 169 GLU A C 1
ATOM 1249 O O . GLU A 1 169 ? -16.159 -8.606 -2.964 1.00 97.81 169 GLU A O 1
ATOM 1254 N N . ALA A 1 170 ? -14.381 -7.592 -2.045 1.00 97.44 170 ALA A N 1
ATOM 1255 C CA . ALA A 1 170 ? -14.562 -8.091 -0.682 1.00 97.44 170 ALA A CA 1
ATOM 1256 C C . ALA A 1 170 ? -15.631 -7.332 0.127 1.00 97.44 170 ALA A C 1
ATOM 1258 O O . ALA A 1 170 ? -15.696 -7.475 1.346 1.00 97.44 170 ALA A O 1
ATOM 1259 N N . SER A 1 171 ? -16.468 -6.506 -0.509 1.00 95.38 171 SER A N 1
ATOM 1260 C CA . SER A 1 171 ? -17.383 -5.571 0.171 1.00 95.38 171 SER A CA 1
ATOM 1261 C C . SER A 1 171 ? -18.430 -6.233 1.073 1.00 95.38 171 SER A C 1
ATOM 1263 O O . SER A 1 171 ? -19.023 -5.558 1.915 1.00 95.38 171 SER A O 1
ATOM 1265 N N . ARG A 1 172 ? -18.664 -7.541 0.907 1.00 94.31 172 ARG A N 1
ATOM 1266 C CA . ARG A 1 172 ? -19.530 -8.349 1.782 1.00 94.31 172 ARG A CA 1
ATOM 1267 C C . ARG A 1 172 ? -18.836 -8.762 3.084 1.00 94.31 172 ARG A C 1
ATOM 1269 O O . ARG A 1 172 ? -19.498 -8.854 4.116 1.00 94.31 172 ARG A O 1
ATOM 1276 N N . ASP A 1 173 ? -17.523 -8.968 3.034 1.00 97.38 173 ASP A N 1
ATOM 1277 C CA . ASP A 1 173 ? -16.708 -9.477 4.143 1.00 97.38 173 ASP A CA 1
ATOM 1278 C C . ASP A 1 173 ? -15.968 -8.352 4.885 1.00 97.38 173 ASP A C 1
ATOM 1280 O O . ASP A 1 173 ? -15.702 -8.445 6.085 1.00 97.38 173 ASP A O 1
ATOM 1284 N N . VAL A 1 174 ? -15.661 -7.255 4.189 1.00 97.69 174 VAL A N 1
ATOM 1285 C CA . VAL A 1 174 ? -14.986 -6.076 4.740 1.00 97.69 174 VAL A CA 1
ATOM 1286 C C . VAL A 1 174 ? -16.005 -4.985 5.044 1.00 97.69 174 VAL A C 1
ATOM 1288 O O . VAL A 1 174 ? -16.640 -4.435 4.147 1.00 97.69 174 VAL A O 1
ATOM 1291 N N . ARG A 1 175 ? -16.116 -4.626 6.326 1.00 97.81 175 ARG A N 1
ATOM 1292 C CA . ARG A 1 175 ? -16.985 -3.541 6.809 1.00 97.81 175 ARG A CA 1
ATOM 1293 C C . ARG A 1 175 ? -16.193 -2.268 7.091 1.00 97.81 175 ARG A C 1
ATOM 1295 O O . ARG A 1 175 ? -15.005 -2.327 7.422 1.00 97.81 175 ARG A O 1
ATOM 1302 N N . GLY A 1 176 ? -16.853 -1.116 7.045 1.00 98.06 176 GLY A N 1
ATOM 1303 C CA . GLY A 1 176 ? -16.253 0.190 7.305 1.00 98.06 176 GLY A CA 1
ATOM 1304 C C . GLY A 1 176 ? -15.569 0.289 8.670 1.00 98.06 176 GLY A C 1
ATOM 1305 O O . GLY A 1 176 ? -14.409 0.702 8.706 1.00 98.06 176 GLY A O 1
ATOM 1306 N N . PRO A 1 177 ? -16.174 -0.186 9.780 1.00 98.38 177 PRO A N 1
ATOM 1307 C CA . PRO A 1 177 ? -15.505 -0.208 11.081 1.00 98.38 177 PRO A CA 1
ATOM 1308 C C . PRO A 1 177 ? -14.185 -0.997 11.090 1.00 98.38 177 PRO A C 1
ATOM 1310 O O . PRO A 1 177 ? -13.249 -0.623 11.795 1.00 98.38 177 PRO A O 1
ATOM 1313 N N . ALA A 1 178 ? -14.064 -2.062 10.287 1.00 98.31 178 ALA A N 1
ATOM 1314 C CA . ALA A 1 178 ? -12.818 -2.822 10.180 1.00 98.31 178 ALA A CA 1
ATOM 1315 C C . ALA A 1 178 ? -11.723 -2.011 9.465 1.00 98.31 178 ALA A C 1
ATOM 1317 O O . ALA A 1 178 ? -10.592 -1.963 9.944 1.00 98.31 178 ALA A O 1
ATOM 1318 N N . LEU A 1 179 ? -12.071 -1.302 8.384 1.00 98.19 179 LEU A N 1
ATOM 1319 C CA . LEU A 1 179 ? -11.166 -0.371 7.689 1.00 98.19 179 LEU A CA 1
ATOM 1320 C C . LEU A 1 179 ? -10.788 0.851 8.542 1.00 98.19 179 LEU A C 1
ATOM 1322 O O . LEU A 1 179 ? -9.732 1.442 8.331 1.00 98.19 179 LEU A O 1
ATOM 1326 N N . ARG A 1 180 ? -11.621 1.197 9.529 1.00 98.25 180 ARG A N 1
ATOM 1327 C CA . ARG A 1 180 ? -11.355 2.207 10.566 1.00 98.25 180 ARG A CA 1
ATOM 1328 C C . ARG A 1 180 ? -10.624 1.660 11.796 1.00 98.25 180 ARG A C 1
ATOM 1330 O O . ARG A 1 180 ? -10.406 2.389 12.759 1.00 98.25 180 ARG A O 1
ATOM 1337 N N . GLY A 1 181 ? -10.192 0.398 11.756 1.00 98.38 181 GLY A N 1
ATOM 1338 C CA . GLY A 1 181 ? -9.315 -0.206 12.760 1.00 98.38 181 GLY A CA 1
ATOM 1339 C C . GLY A 1 181 ? -10.019 -0.806 13.974 1.00 98.38 181 GLY A C 1
ATOM 1340 O O . GLY A 1 181 ? -9.331 -1.334 14.847 1.00 98.38 181 GLY A O 1
ATOM 1341 N N . HIS A 1 182 ? -11.355 -0.802 14.039 1.00 98.56 182 HIS A N 1
ATOM 1342 C CA . HIS A 1 182 ? -12.109 -1.356 15.176 1.00 98.56 182 HIS A CA 1
ATOM 1343 C C . HIS A 1 182 ? -12.033 -2.887 15.279 1.00 98.56 182 HIS A C 1
ATOM 1345 O O . HIS A 1 182 ? -12.257 -3.451 16.348 1.00 98.56 182 HIS A O 1
ATOM 1351 N N . ALA A 1 183 ? -11.681 -3.568 14.186 1.00 98.19 183 ALA A N 1
ATOM 1352 C CA . ALA A 1 183 ? -11.434 -5.010 14.174 1.00 98.19 183 ALA A CA 1
ATOM 1353 C C . ALA A 1 183 ? -9.958 -5.374 14.457 1.00 98.19 183 ALA A C 1
ATOM 1355 O O . ALA A 1 183 ? -9.590 -6.546 14.404 1.00 98.19 183 ALA A O 1
ATOM 1356 N N . GLY A 1 184 ? -9.107 -4.382 14.748 1.00 98.19 184 GLY A N 1
ATOM 1357 C CA . GLY A 1 184 ? -7.662 -4.545 14.896 1.00 98.19 184 GLY A CA 1
ATOM 1358 C C . GLY A 1 184 ? -6.896 -4.398 13.576 1.00 98.19 184 GLY A C 1
ATOM 1359 O O . GLY A 1 184 ? -7.468 -4.374 12.486 1.00 98.19 184 GLY A O 1
ATOM 1360 N N . ALA A 1 185 ? -5.570 -4.302 13.680 1.00 98.25 185 ALA A N 1
ATOM 1361 C CA . ALA A 1 185 ? -4.696 -3.932 12.563 1.00 98.25 185 ALA A CA 1
ATOM 1362 C C . ALA A 1 185 ? -4.641 -4.962 11.420 1.00 98.25 185 ALA A C 1
ATOM 1364 O O . ALA A 1 185 ? -4.370 -4.597 10.281 1.00 98.25 185 ALA A O 1
ATOM 1365 N N . LEU A 1 186 ? -4.857 -6.247 11.718 1.00 98.44 186 LEU A N 1
ATOM 1366 C CA . LEU A 1 186 ? -4.642 -7.355 10.774 1.00 98.44 186 LEU A CA 1
ATOM 1367 C C . LEU A 1 186 ? -5.939 -7.962 10.226 1.00 98.44 186 LEU A C 1
ATOM 1369 O O . LEU A 1 186 ? -5.886 -8.851 9.382 1.00 98.44 186 LEU A O 1
ATOM 1373 N N . ALA A 1 187 ? -7.106 -7.531 10.713 1.00 98.00 187 ALA A N 1
ATOM 1374 C CA . ALA A 1 187 ? -8.372 -8.169 10.359 1.00 98.00 187 ALA A CA 1
ATOM 1375 C C . ALA A 1 187 ? -8.683 -8.072 8.860 1.00 98.00 187 ALA A C 1
ATOM 1377 O O . ALA A 1 187 ? -9.095 -9.058 8.255 1.00 98.00 187 ALA A O 1
ATOM 1378 N N . VAL A 1 188 ? -8.444 -6.903 8.259 1.00 98.25 188 VAL A N 1
ATOM 1379 C CA . VAL A 1 188 ? -8.719 -6.662 6.836 1.00 98.25 188 VAL A CA 1
ATOM 1380 C C . VAL A 1 188 ? -7.726 -7.410 5.946 1.00 98.25 188 VAL A C 1
ATOM 1382 O O . VAL A 1 188 ? -8.141 -8.048 4.982 1.00 98.25 188 VAL A O 1
ATOM 1385 N N . GLU A 1 189 ? -6.434 -7.403 6.285 1.00 98.19 189 GLU A N 1
ATOM 1386 C CA . GLU A 1 189 ? -5.398 -8.100 5.508 1.00 98.19 189 GLU A CA 1
ATOM 1387 C C . GLU A 1 189 ? -5.710 -9.587 5.315 1.00 98.19 189 GLU A C 1
ATOM 1389 O O . GLU A 1 189 ? -5.595 -10.083 4.198 1.00 98.19 189 GLU A O 1
ATOM 1394 N N . ARG A 1 190 ? -6.216 -10.271 6.349 1.00 98.25 190 ARG A N 1
ATOM 1395 C CA . ARG A 1 190 ? -6.592 -11.695 6.269 1.00 98.25 190 ARG A CA 1
ATOM 1396 C C . ARG A 1 190 ? -7.649 -11.985 5.203 1.00 98.25 190 ARG A C 1
ATOM 1398 O O . ARG A 1 190 ? -7.646 -13.071 4.631 1.00 98.25 190 ARG A O 1
ATOM 1405 N N . VAL A 1 191 ? -8.542 -11.029 4.946 1.00 98.44 191 VAL A N 1
ATOM 1406 C CA . VAL A 1 191 ? -9.584 -11.136 3.915 1.00 98.44 191 VAL A CA 1
ATOM 1407 C C . VAL A 1 191 ? -9.021 -10.775 2.540 1.00 98.44 191 VAL A C 1
ATOM 1409 O O . VAL A 1 191 ? -9.289 -11.465 1.559 1.00 98.44 191 VAL A O 1
ATOM 1412 N N . LEU A 1 192 ? -8.211 -9.714 2.448 1.00 98.44 192 LEU A N 1
ATOM 1413 C CA . LEU A 1 192 ? -7.714 -9.222 1.159 1.00 98.44 192 LEU A CA 1
ATOM 1414 C C . LEU A 1 192 ? -6.562 -10.063 0.591 1.00 98.44 192 LEU A C 1
ATOM 1416 O O . LEU A 1 192 ? -6.464 -10.213 -0.627 1.00 98.44 192 LEU A O 1
ATOM 1420 N N . ALA A 1 193 ? -5.694 -10.617 1.439 1.00 98.19 193 ALA A N 1
ATOM 1421 C CA . ALA A 1 193 ? -4.514 -11.382 1.036 1.00 98.19 193 ALA A CA 1
ATOM 1422 C C . ALA A 1 193 ? -4.812 -12.511 0.026 1.00 98.19 193 ALA A C 1
ATOM 1424 O O . ALA A 1 193 ? -4.149 -12.537 -1.017 1.00 98.19 193 ALA A O 1
ATOM 1425 N N . PRO A 1 194 ? -5.801 -13.409 0.238 1.00 98.19 194 PRO A N 1
ATOM 1426 C CA . PRO A 1 194 ? -6.122 -14.446 -0.746 1.00 98.19 194 PRO A CA 1
ATOM 1427 C C . PRO A 1 194 ? -6.621 -13.871 -2.081 1.00 98.19 194 PRO A C 1
ATOM 1429 O O . PRO A 1 194 ? -6.233 -14.368 -3.141 1.00 98.19 194 PRO A O 1
ATOM 1432 N N . LEU A 1 195 ? -7.412 -12.792 -2.058 1.00 98.06 195 LEU A N 1
ATOM 1433 C CA . LEU A 1 195 ? -7.900 -12.129 -3.273 1.00 98.06 195 LEU A CA 1
ATOM 1434 C C . LEU A 1 195 ? -6.747 -11.500 -4.064 1.00 98.06 195 LEU A C 1
ATOM 1436 O O . LEU A 1 195 ? -6.643 -11.697 -5.275 1.00 98.06 195 LEU A O 1
ATOM 1440 N N . ILE A 1 196 ? -5.824 -10.816 -3.385 1.00 97.69 196 ILE A N 1
ATOM 1441 C CA . ILE A 1 196 ? -4.612 -10.257 -3.999 1.00 97.69 196 ILE A CA 1
ATOM 1442 C C . ILE A 1 196 ? -3.756 -11.376 -4.606 1.00 97.69 196 ILE A C 1
ATOM 1444 O O . ILE A 1 196 ? -3.344 -11.280 -5.765 1.00 97.69 196 ILE A O 1
ATOM 1448 N N . ALA A 1 197 ? -3.521 -12.454 -3.853 1.00 96.94 197 ALA A N 1
ATOM 1449 C CA . ALA A 1 197 ? -2.717 -13.587 -4.300 1.00 96.94 197 ALA A CA 1
ATOM 1450 C C . ALA A 1 197 ? -3.320 -14.284 -5.531 1.00 96.94 197 ALA A C 1
ATOM 1452 O O . ALA A 1 197 ? -2.574 -14.711 -6.414 1.00 96.94 197 ALA A O 1
ATOM 1453 N N . SER A 1 198 ? -4.653 -14.355 -5.628 1.00 97.00 198 SER A N 1
ATOM 1454 C CA . SER A 1 198 ? -5.355 -14.935 -6.782 1.00 97.00 198 SER A CA 1
ATOM 1455 C C . SER A 1 198 ? -5.162 -14.135 -8.079 1.00 97.00 198 SER A C 1
ATOM 1457 O O . SER A 1 198 ? -5.183 -14.706 -9.170 1.00 97.00 198 SER A O 1
ATOM 1459 N N . ARG A 1 199 ? -4.919 -12.821 -7.973 1.00 96.62 199 ARG A N 1
ATOM 1460 C CA . ARG A 1 199 ? -4.691 -11.926 -9.119 1.00 96.62 199 ARG A CA 1
ATOM 1461 C C . ARG A 1 199 ? -3.236 -11.922 -9.595 1.00 96.62 199 ARG A C 1
ATOM 1463 O O . ARG A 1 199 ? -2.973 -11.545 -10.737 1.00 96.62 199 ARG A O 1
ATOM 1470 N N . ALA A 1 200 ? -2.294 -12.323 -8.742 1.00 95.81 200 ALA A N 1
ATOM 1471 C CA . ALA A 1 200 ? -0.879 -12.371 -9.088 1.00 95.81 200 ALA A CA 1
ATOM 1472 C C . ALA A 1 200 ? -0.589 -13.527 -10.061 1.00 95.81 200 ALA A C 1
ATOM 1474 O O . ALA A 1 200 ? -0.979 -14.676 -9.837 1.00 95.81 200 ALA A O 1
ATOM 1475 N N . ARG A 1 201 ? 0.140 -13.235 -11.140 1.00 93.94 201 ARG A N 1
ATOM 1476 C CA . ARG A 1 201 ? 0.508 -14.202 -12.183 1.00 93.94 201 ARG A CA 1
ATOM 1477 C C . ARG A 1 201 ? 2.019 -14.381 -12.222 1.00 93.94 201 ARG A C 1
ATOM 1479 O O . ARG A 1 201 ? 2.769 -13.487 -11.841 1.00 93.94 201 ARG A O 1
ATOM 1486 N N . ARG A 1 202 ? 2.480 -15.550 -12.665 1.00 90.44 202 ARG A N 1
AT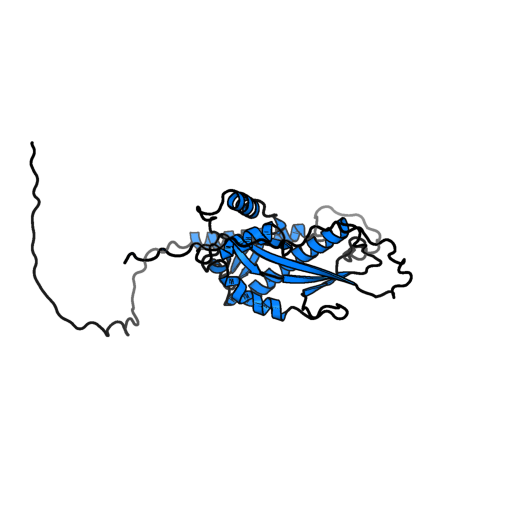OM 1487 C CA . ARG A 1 202 ? 3.899 -15.710 -13.006 1.00 90.44 202 ARG A CA 1
ATOM 1488 C C . ARG A 1 202 ? 4.171 -14.909 -14.273 1.00 90.44 202 ARG A C 1
ATOM 1490 O O . ARG A 1 202 ? 3.353 -14.942 -15.188 1.00 90.44 202 ARG A O 1
ATOM 1497 N N . VAL A 1 203 ? 5.277 -14.174 -14.287 1.00 87.00 203 VAL A N 1
ATOM 1498 C CA . VAL A 1 203 ? 5.712 -13.429 -15.469 1.00 87.00 203 VAL A CA 1
ATOM 1499 C C . VAL A 1 203 ? 6.760 -14.271 -16.175 1.00 87.00 203 VAL A C 1
ATOM 1501 O O . VAL A 1 203 ? 7.752 -14.664 -15.564 1.00 87.00 203 VAL A O 1
ATOM 1504 N N . GLU A 1 204 ? 6.506 -14.596 -17.437 1.00 83.00 204 GLU A N 1
ATOM 1505 C CA . GLU A 1 204 ? 7.441 -15.358 -18.262 1.00 83.00 204 GLU A CA 1
ATOM 1506 C C . GLU A 1 204 ? 8.709 -14.532 -18.518 1.00 83.00 204 GLU A C 1
ATOM 1508 O O . GLU A 1 204 ? 8.651 -13.311 -18.647 1.00 83.00 204 GLU A O 1
ATOM 1513 N N . GLY A 1 205 ? 9.870 -15.190 -18.528 1.00 75.62 205 GLY A N 1
ATOM 1514 C CA . GLY A 1 205 ? 11.169 -14.531 -18.718 1.00 75.62 205 GLY A CA 1
ATOM 1515 C C . GLY A 1 205 ? 11.782 -13.907 -17.458 1.00 75.62 205 GLY A C 1
ATOM 1516 O O . GLY A 1 205 ? 12.961 -13.564 -17.465 1.00 75.62 205 GLY A O 1
ATOM 1517 N N . GLY A 1 206 ? 11.042 -13.816 -16.347 1.00 70.50 206 GLY A N 1
ATOM 1518 C CA . GLY A 1 206 ? 11.629 -13.509 -15.044 1.00 70.50 206 GLY A CA 1
ATOM 1519 C C . GLY A 1 206 ? 12.340 -14.741 -14.486 1.00 70.50 206 GLY A C 1
ATOM 1520 O O . GLY A 1 206 ? 11.702 -15.766 -14.274 1.00 70.50 206 GLY A O 1
ATOM 1521 N N . GLY A 1 207 ? 13.643 -14.657 -14.205 1.00 74.00 207 GLY A N 1
ATOM 1522 C CA . GLY A 1 207 ? 14.413 -15.764 -13.608 1.00 74.00 207 GLY A CA 1
ATOM 1523 C C . GLY A 1 207 ? 13.954 -16.196 -12.204 1.00 74.00 207 GLY A C 1
ATOM 1524 O O . GLY A 1 207 ? 14.519 -17.125 -11.636 1.00 74.00 207 GLY A O 1
ATOM 1525 N N . ASP A 1 208 ? 12.940 -15.536 -11.637 1.00 80.62 208 ASP A N 1
ATOM 1526 C CA . ASP A 1 208 ? 12.362 -15.843 -10.332 1.00 80.62 208 ASP A CA 1
ATOM 1527 C C . ASP A 1 208 ? 10.992 -16.530 -10.488 1.00 80.62 208 ASP A C 1
ATOM 1529 O O . ASP A 1 208 ? 10.137 -16.108 -11.265 1.00 80.62 208 ASP A O 1
ATOM 1533 N N . HIS A 1 209 ? 10.738 -17.571 -9.694 1.00 84.56 209 HIS A N 1
ATOM 1534 C CA . HIS A 1 209 ? 9.463 -18.297 -9.663 1.00 84.56 209 HIS A CA 1
ATOM 1535 C C . HIS A 1 209 ? 8.327 -17.535 -8.952 1.00 84.56 209 HIS A C 1
ATOM 1537 O O . HIS A 1 209 ? 7.213 -18.071 -8.806 1.00 84.56 209 HIS A O 1
ATOM 1543 N N . ARG A 1 210 ? 8.594 -16.308 -8.488 1.00 90.19 210 ARG A N 1
ATOM 1544 C CA . ARG A 1 210 ? 7.622 -15.431 -7.826 1.00 90.19 210 ARG A CA 1
ATOM 1545 C C . ARG A 1 210 ? 6.472 -15.028 -8.750 1.00 90.19 210 ARG A C 1
ATOM 1547 O O . ARG A 1 210 ? 6.605 -14.883 -9.963 1.00 90.19 210 ARG A O 1
ATOM 1554 N N . LYS A 1 211 ? 5.300 -14.840 -8.140 1.00 94.38 211 LYS A N 1
ATOM 1555 C CA . LYS A 1 211 ? 4.115 -14.281 -8.798 1.00 94.38 211 LYS A CA 1
ATOM 1556 C C . LYS A 1 211 ? 4.100 -12.771 -8.593 1.00 94.38 211 LYS A C 1
ATOM 1558 O O . LYS A 1 211 ? 4.321 -12.303 -7.479 1.00 94.38 211 LYS A O 1
ATOM 1563 N N . TYR A 1 212 ? 3.781 -12.036 -9.648 1.00 95.38 212 TYR A N 1
ATOM 1564 C CA . TYR A 1 212 ? 3.682 -10.584 -9.636 1.00 95.38 212 TYR A CA 1
ATOM 1565 C C . TYR A 1 212 ? 2.336 -10.130 -10.187 1.00 95.38 212 TYR A C 1
ATOM 1567 O O . TYR A 1 212 ? 1.682 -10.805 -10.985 1.00 95.38 212 TYR A O 1
ATOM 1575 N N . LEU A 1 213 ? 1.941 -8.930 -9.790 1.00 95.75 213 LEU A N 1
ATOM 1576 C CA . LEU A 1 213 ? 0.915 -8.161 -10.476 1.00 95.75 213 LEU A CA 1
ATOM 1577 C C . LEU A 1 213 ? 1.621 -7.321 -11.546 1.00 95.75 213 LEU A C 1
ATOM 1579 O O . LEU A 1 213 ? 2.251 -6.309 -11.227 1.00 95.75 213 LEU A O 1
ATOM 1583 N N . ALA A 1 214 ? 1.587 -7.799 -12.791 1.00 94.69 214 ALA A N 1
ATOM 1584 C CA . ALA A 1 214 ? 2.308 -7.203 -13.912 1.00 94.69 214 ALA A CA 1
ATOM 1585 C C . ALA A 1 214 ? 1.486 -6.116 -14.624 1.00 94.69 214 ALA A C 1
ATOM 1587 O O . ALA A 1 214 ? 0.293 -6.291 -14.876 1.00 94.69 214 ALA A O 1
ATOM 1588 N N . PHE A 1 215 ? 2.131 -5.001 -14.970 1.00 95.31 215 PHE A N 1
ATOM 1589 C CA . PHE A 1 215 ? 1.518 -3.873 -15.676 1.00 95.31 215 PHE A CA 1
ATOM 1590 C C . PHE A 1 215 ? 2.497 -3.259 -16.677 1.00 95.31 215 PHE A C 1
ATOM 1592 O O . PHE A 1 215 ? 3.677 -3.132 -16.373 1.00 95.31 215 PHE A O 1
ATOM 1599 N N . ALA A 1 216 ? 2.011 -2.783 -17.823 1.00 94.38 216 ALA A N 1
ATOM 1600 C CA . ALA A 1 216 ? 2.832 -1.990 -18.737 1.00 94.38 216 ALA A CA 1
ATOM 1601 C C . ALA A 1 216 ? 3.186 -0.623 -18.123 1.00 94.38 216 ALA A C 1
ATOM 1603 O O . ALA A 1 216 ? 2.306 0.104 -17.637 1.00 94.38 216 ALA A O 1
ATOM 1604 N N . ALA A 1 217 ? 4.471 -0.273 -18.153 1.00 94.00 217 ALA A N 1
ATOM 1605 C CA . ALA A 1 217 ? 4.962 1.042 -17.779 1.00 94.00 217 ALA A CA 1
ATOM 1606 C C . ALA A 1 217 ? 4.465 2.091 -18.779 1.00 94.00 217 ALA A C 1
ATOM 1608 O O . ALA A 1 217 ? 4.471 1.887 -19.990 1.00 94.00 217 ALA A O 1
ATOM 1609 N N . ARG A 1 218 ? 4.041 3.249 -18.272 1.00 90.88 218 ARG A N 1
ATOM 1610 C CA . ARG A 1 218 ? 3.692 4.394 -19.119 1.00 90.88 218 ARG A CA 1
ATOM 1611 C C . ARG A 1 218 ? 4.957 5.195 -19.419 1.00 90.88 218 ARG A C 1
ATOM 1613 O O . ARG A 1 218 ? 5.555 5.747 -18.488 1.00 90.88 218 ARG A O 1
ATOM 1620 N N . SER A 1 219 ? 5.350 5.276 -20.687 1.00 80.56 219 SER A N 1
ATOM 1621 C CA . SER A 1 219 ? 6.370 6.220 -21.152 1.00 80.56 219 SER A CA 1
ATOM 1622 C C . SER A 1 219 ? 5.767 7.629 -21.227 1.00 80.56 219 SER A C 1
ATOM 1624 O O . SER A 1 219 ? 4.601 7.812 -21.570 1.00 80.56 219 SER A O 1
ATOM 1626 N N . LYS A 1 220 ? 6.544 8.650 -20.844 1.00 70.31 220 LYS A N 1
ATOM 1627 C CA . LYS A 1 220 ? 6.111 10.060 -20.915 1.00 70.31 220 LYS A CA 1
ATOM 1628 C C . LYS A 1 220 ? 6.185 10.611 -22.348 1.00 70.31 220 LYS A C 1
ATOM 1630 O O . LYS A 1 220 ? 5.607 11.650 -22.631 1.00 70.31 220 LYS A O 1
ATOM 1635 N N . THR A 1 221 ? 6.917 9.929 -23.226 1.00 60.22 221 THR A N 1
ATOM 1636 C CA . THR A 1 221 ? 7.283 10.381 -24.574 1.00 60.22 221 THR A CA 1
ATOM 1637 C C . THR A 1 221 ? 6.277 9.996 -25.656 1.00 60.22 221 THR A C 1
ATOM 1639 O O . THR A 1 221 ? 6.431 10.422 -26.795 1.00 60.22 221 THR A O 1
ATOM 1642 N N . GLY A 1 222 ? 5.230 9.238 -25.323 1.00 52.53 222 GLY A N 1
ATOM 1643 C CA . GLY A 1 222 ? 4.129 8.997 -26.248 1.00 52.53 222 GLY A CA 1
ATOM 1644 C C . GLY A 1 222 ? 3.142 10.169 -26.236 1.00 52.53 222 GLY A C 1
ATOM 1645 O O . GLY A 1 222 ? 2.718 10.561 -25.143 1.00 52.53 222 GLY A O 1
ATOM 1646 N N . PRO A 1 223 ? 2.731 10.722 -27.393 1.00 47.44 223 PRO A N 1
ATOM 1647 C CA . PRO A 1 223 ? 1.547 11.570 -27.438 1.00 47.44 223 PRO A CA 1
ATOM 1648 C C . PRO A 1 223 ? 0.386 10.780 -26.829 1.00 47.44 223 PRO A C 1
ATOM 1650 O O . PRO A 1 223 ? 0.111 9.647 -27.227 1.00 47.44 223 PRO A O 1
ATOM 1653 N N . SER A 1 224 ? -0.249 11.346 -25.800 1.00 41.34 224 SER A N 1
ATOM 1654 C CA . SER A 1 224 ? -1.472 10.782 -25.233 1.00 41.34 224 SER A CA 1
ATOM 1655 C C . SER A 1 224 ? -2.448 10.523 -26.389 1.00 41.34 224 SER A C 1
ATOM 1657 O O . SER A 1 224 ? -2.715 11.463 -27.137 1.00 41.34 224 SER A O 1
ATOM 1659 N N . PRO A 1 225 ? -3.009 9.311 -26.562 1.00 48.41 225 PRO A N 1
ATOM 1660 C CA . PRO A 1 225 ? -3.931 9.008 -27.662 1.00 48.41 225 PRO A CA 1
ATOM 1661 C C . PRO A 1 225 ? -5.286 9.746 -27.566 1.00 48.41 225 PRO A C 1
ATOM 1663 O O . PRO A 1 225 ? -6.230 9.396 -28.263 1.00 48.41 225 PRO A O 1
ATOM 1666 N N . TYR A 1 226 ? -5.388 10.781 -26.727 1.00 42.25 226 TYR A N 1
ATOM 1667 C CA . TYR A 1 226 ? -6.517 11.708 -26.645 1.00 42.25 226 TYR A CA 1
ATOM 1668 C C . TYR A 1 226 ? -6.335 12.972 -27.501 1.00 42.25 226 TYR A C 1
ATOM 1670 O O . TYR A 1 226 ? -6.984 13.986 -27.257 1.00 42.25 226 TYR A O 1
ATOM 1678 N N . THR A 1 227 ? -5.501 12.942 -28.542 1.00 41.56 227 THR A N 1
ATOM 1679 C CA . THR A 1 227 ? -5.689 13.871 -29.663 1.00 41.56 227 THR A CA 1
ATOM 1680 C C . THR A 1 227 ? -6.890 13.400 -30.471 1.00 41.56 227 THR A C 1
ATOM 1682 O O . THR A 1 227 ? -6.766 12.550 -31.353 1.00 41.56 227 THR A O 1
ATOM 1685 N N . SER A 1 228 ? -8.066 13.932 -30.136 1.00 42.94 228 SER A N 1
ATOM 1686 C CA . SER A 1 228 ? -9.259 13.864 -30.978 1.00 42.94 228 SER A CA 1
ATOM 1687 C C . SER A 1 228 ? -8.879 14.206 -32.425 1.00 42.94 228 SER A C 1
ATOM 1689 O O . SER A 1 228 ? -8.153 15.184 -32.629 1.00 42.94 228 SER A O 1
ATOM 1691 N N . PRO A 1 229 ? -9.328 13.439 -33.435 1.00 49.03 229 PRO A N 1
ATOM 1692 C CA . PRO A 1 229 ? -9.047 13.762 -34.826 1.00 49.03 229 PRO A CA 1
ATOM 1693 C C . PRO A 1 229 ? -9.590 15.161 -35.116 1.00 49.03 229 PRO A C 1
ATOM 1695 O O . PRO A 1 229 ? -10.787 15.418 -34.979 1.00 49.03 229 PRO A O 1
ATOM 1698 N N . GLY A 1 230 ? -8.682 16.077 -35.460 1.00 45.88 230 GLY A N 1
ATOM 1699 C CA . GLY A 1 230 ? -9.021 17.428 -35.875 1.00 45.88 230 GLY A CA 1
ATOM 1700 C C . GLY A 1 230 ? -9.986 17.357 -37.049 1.00 45.88 230 GLY A C 1
ATOM 1701 O O . GLY A 1 230 ? -9.629 16.892 -38.131 1.00 45.88 230 GLY A O 1
ATOM 1702 N N . LEU A 1 231 ? -11.224 17.787 -36.817 1.00 51.16 231 LEU A N 1
ATOM 1703 C CA . LEU A 1 231 ? -12.204 17.968 -37.873 1.00 51.16 231 LEU A CA 1
ATOM 1704 C C . LEU A 1 231 ? -11.681 19.039 -38.830 1.00 51.16 231 LEU A C 1
ATOM 1706 O O . LEU A 1 231 ? -11.431 20.182 -38.446 1.00 51.16 231 LEU A O 1
ATOM 1710 N N . SER A 1 232 ? -11.510 18.608 -40.076 1.00 52.91 232 SER A N 1
ATOM 1711 C CA . SER A 1 232 ? -11.233 19.416 -41.253 1.00 52.91 232 SER A CA 1
ATOM 1712 C C . SER A 1 232 ? -12.105 20.675 -41.271 1.00 52.91 232 SER A C 1
ATOM 1714 O O . SER A 1 232 ? -13.332 20.602 -41.163 1.00 52.91 232 SER A O 1
ATOM 1716 N N . ALA A 1 233 ? -11.457 21.833 -41.375 1.00 52.56 233 ALA A N 1
ATOM 1717 C CA . ALA A 1 233 ? -12.094 23.138 -41.401 1.00 52.56 233 ALA A CA 1
ATOM 1718 C C . ALA A 1 233 ? -12.949 23.306 -42.669 1.00 52.56 233 ALA A C 1
ATOM 1720 O O . ALA A 1 233 ? -12.421 23.405 -43.775 1.00 52.56 233 ALA A O 1
ATOM 1721 N N . ALA A 1 234 ? -14.270 23.383 -42.498 1.00 56.72 234 ALA A N 1
ATOM 1722 C CA . ALA A 1 234 ? -15.187 23.906 -43.508 1.00 56.72 234 ALA A CA 1
ATOM 1723 C C . ALA A 1 234 ? -15.374 25.433 -43.327 1.00 56.72 234 ALA A C 1
ATOM 1725 O O . ALA A 1 234 ? -15.306 25.920 -42.192 1.00 56.72 234 ALA A O 1
ATOM 1726 N N . PRO A 1 235 ? -15.623 26.210 -44.402 1.00 59.94 235 PRO A N 1
ATOM 1727 C CA . PRO A 1 235 ? -15.752 27.668 -44.332 1.00 59.94 235 PRO A CA 1
ATOM 1728 C C . PRO A 1 235 ? -17.055 28.081 -43.625 1.00 59.94 235 PRO A C 1
ATOM 1730 O O . PRO A 1 235 ? -18.127 27.569 -43.943 1.00 59.94 235 PRO A O 1
ATOM 1733 N N . ARG A 1 236 ? -16.971 29.015 -42.668 1.00 47.00 236 ARG A N 1
ATOM 1734 C CA . ARG A 1 236 ? -18.117 29.519 -41.885 1.00 47.00 236 ARG A CA 1
ATOM 1735 C C . ARG A 1 236 ? -18.922 30.601 -42.634 1.00 47.00 236 ARG A C 1
ATOM 1737 O O . ARG A 1 236 ? -18.310 31.550 -43.118 1.00 47.00 236 ARG A O 1
ATOM 1744 N N . PRO A 1 237 ? -20.269 30.546 -42.624 1.00 57.94 237 PRO A N 1
ATOM 1745 C CA . PRO A 1 237 ? -21.142 31.700 -42.865 1.00 57.94 237 PRO A CA 1
ATOM 1746 C C . PRO A 1 237 ? -21.319 32.576 -41.595 1.00 57.94 237 PRO A C 1
ATOM 1748 O O . PRO A 1 237 ? -20.998 32.121 -40.491 1.00 57.94 237 PRO A O 1
ATOM 1751 N N . PRO A 1 238 ? -21.798 33.834 -41.729 1.00 59.19 238 PRO A N 1
ATOM 1752 C CA . PRO A 1 238 ? -21.863 34.812 -40.637 1.00 59.19 238 PRO A CA 1
ATOM 1753 C C . PRO A 1 238 ? -22.933 34.483 -39.582 1.00 59.19 238 PRO A C 1
ATOM 1755 O O . PRO A 1 238 ? -24.041 34.050 -39.889 1.00 59.19 238 PRO A O 1
ATOM 1758 N N . SER A 1 239 ? -22.565 34.700 -38.320 1.00 49.75 239 SER A N 1
ATOM 1759 C CA . SER A 1 239 ? -23.257 34.283 -37.094 1.00 49.75 239 SER A CA 1
ATOM 1760 C C . SER A 1 239 ? -24.327 35.265 -36.578 1.00 49.75 239 SER A C 1
ATOM 1762 O O . SER A 1 239 ? -24.079 36.471 -36.601 1.00 49.75 239 SER A O 1
ATOM 1764 N N . PRO A 1 240 ? -25.435 34.775 -35.980 1.00 49.19 240 PRO A N 1
ATOM 1765 C CA . PRO A 1 240 ? -26.253 35.518 -35.017 1.00 49.19 240 PRO A CA 1
ATOM 1766 C C . PRO A 1 240 ? -25.740 35.330 -33.565 1.00 49.19 240 PRO A C 1
ATOM 1768 O O . PRO A 1 240 ? -24.923 34.436 -33.316 1.00 49.19 240 PRO A O 1
ATOM 1771 N N . PRO A 1 241 ? -26.172 36.165 -32.595 1.00 55.44 241 PRO A N 1
ATOM 1772 C CA . PRO A 1 241 ? -25.601 36.186 -31.251 1.00 55.44 241 PRO A CA 1
ATOM 1773 C C . PRO A 1 241 ? -26.240 35.158 -30.298 1.00 55.44 241 PRO A C 1
ATOM 1775 O O . PRO A 1 241 ? -27.405 34.801 -30.434 1.00 55.44 241 PRO A O 1
ATOM 1778 N N . SER A 1 242 ? -25.461 34.788 -29.275 1.00 45.88 242 SER A N 1
ATOM 1779 C CA . SER A 1 242 ? -25.845 34.072 -28.044 1.00 45.88 242 SER A CA 1
ATOM 1780 C C . SER A 1 242 ? -26.229 32.590 -28.158 1.00 45.88 242 SER A C 1
ATOM 1782 O O . SER A 1 242 ? -27.387 32.244 -28.344 1.00 45.88 242 SER A O 1
ATOM 1784 N N . GLN A 1 243 ? -25.265 31.705 -27.884 1.00 36.41 243 GLN A N 1
ATOM 1785 C CA . GLN A 1 243 ? -25.228 30.854 -26.679 1.00 36.41 243 GLN A CA 1
ATOM 1786 C C . GLN A 1 243 ? -23.953 29.997 -26.702 1.00 36.41 243 GLN A C 1
ATOM 1788 O O . GLN A 1 243 ? -23.525 29.505 -27.744 1.00 36.41 243 GLN A O 1
ATOM 1793 N N . ALA A 1 244 ? -23.299 29.902 -25.550 1.00 45.31 244 ALA A N 1
ATOM 1794 C CA . ALA A 1 244 ? -21.971 29.335 -25.393 1.00 45.31 244 ALA A CA 1
ATOM 1795 C C . ALA A 1 244 ? -22.005 27.860 -24.950 1.00 45.31 244 ALA A C 1
ATOM 1797 O O . ALA A 1 244 ? -22.895 27.457 -24.210 1.00 45.31 244 ALA A O 1
ATOM 1798 N N . LEU A 1 245 ? -20.932 27.151 -25.331 1.00 47.00 245 LEU A N 1
ATOM 1799 C CA . LEU A 1 245 ? -20.235 26.095 -24.579 1.00 47.00 245 LEU A CA 1
ATOM 1800 C C . LEU A 1 245 ? -20.944 24.752 -24.331 1.00 47.00 245 LEU A C 1
ATOM 1802 O O . LEU A 1 245 ? -21.665 24.610 -23.358 1.00 47.00 245 LEU A O 1
ATOM 1806 N N . LEU A 1 246 ? -20.550 23.725 -25.099 1.00 45.28 246 LEU A N 1
ATOM 1807 C CA . LEU A 1 246 ? -20.225 22.382 -24.584 1.00 45.28 246 LEU A CA 1
ATOM 1808 C C . LEU A 1 246 ? -19.170 21.737 -25.502 1.00 45.28 246 LEU A C 1
ATOM 1810 O O . LEU A 1 246 ? -19.490 21.096 -26.501 1.00 45.28 246 LEU A O 1
ATOM 1814 N N . GLY A 1 247 ? -17.896 21.948 -25.174 1.00 41.34 247 GLY A N 1
ATOM 1815 C CA . GLY A 1 247 ? -16.763 21.223 -25.743 1.00 41.34 247 GLY A CA 1
ATOM 1816 C C . GLY A 1 247 ? -16.030 20.493 -24.622 1.00 41.34 247 GLY A C 1
ATOM 1817 O O . GLY A 1 247 ? -15.779 21.103 -23.595 1.00 41.34 247 GLY A O 1
ATOM 1818 N N . GLY A 1 248 ? -15.755 19.202 -24.839 1.00 47.69 248 GLY A N 1
ATOM 1819 C CA . GLY A 1 248 ? -14.786 18.353 -24.127 1.00 47.69 248 GLY A CA 1
ATOM 1820 C C . GLY A 1 248 ? -14.606 18.572 -22.623 1.00 47.69 248 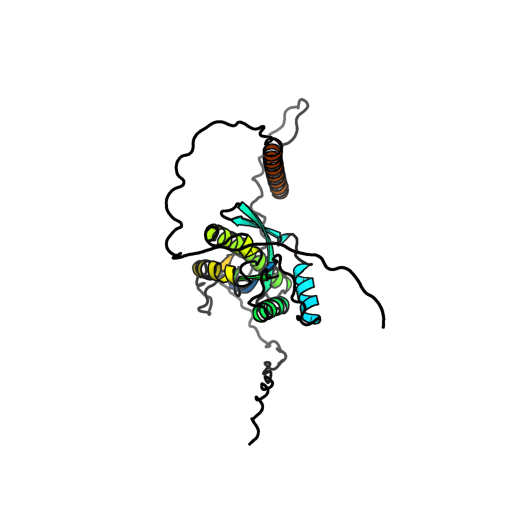GLY A C 1
ATOM 1821 O O . GLY A 1 248 ? -13.793 19.387 -22.222 1.00 47.69 248 GLY A O 1
ATOM 1822 N N . ILE A 1 249 ? -15.290 17.765 -21.810 1.00 44.44 249 ILE A N 1
ATOM 1823 C CA . ILE A 1 249 ? -15.136 17.753 -20.348 1.00 44.44 249 ILE A CA 1
ATOM 1824 C C . ILE A 1 249 ? -13.792 17.100 -19.984 1.00 44.44 249 ILE A C 1
ATOM 1826 O O . ILE A 1 249 ? -13.644 15.880 -20.122 1.00 44.44 249 ILE A O 1
ATOM 1830 N N . ASP A 1 250 ? -12.836 17.904 -19.516 1.00 53.25 250 ASP A N 1
ATOM 1831 C CA . ASP A 1 250 ? -11.562 17.472 -18.929 1.00 53.25 250 ASP A CA 1
ATOM 1832 C C . ASP A 1 250 ? -11.777 16.648 -17.636 1.00 53.25 250 ASP A C 1
ATOM 1834 O O . ASP A 1 250 ? -12.793 16.770 -16.944 1.00 53.25 250 ASP A O 1
ATOM 1838 N N . ASP A 1 251 ? -10.818 15.790 -17.266 1.00 48.09 251 ASP A N 1
ATOM 1839 C CA . ASP A 1 251 ? -10.906 14.934 -16.065 1.00 48.09 251 ASP A CA 1
ATOM 1840 C C . ASP A 1 251 ? -11.067 15.731 -14.743 1.00 48.09 251 ASP A C 1
ATOM 1842 O O . ASP A 1 251 ? -11.622 15.207 -13.771 1.00 48.09 251 ASP A O 1
ATOM 1846 N N . ASP A 1 252 ? -10.680 17.012 -14.715 1.00 44.47 252 ASP A N 1
ATOM 1847 C CA . ASP A 1 252 ? -10.936 17.932 -13.594 1.00 44.47 252 ASP A CA 1
ATOM 1848 C C . ASP A 1 252 ? -12.417 18.358 -13.491 1.00 44.47 252 ASP A C 1
ATOM 1850 O O . ASP A 1 252 ? -12.964 18.482 -12.390 1.00 44.47 252 ASP A O 1
ATOM 1854 N N . GLU A 1 253 ? -13.133 18.476 -14.613 1.00 47.56 253 GLU A N 1
ATOM 1855 C CA . GLU A 1 253 ? -14.578 18.729 -14.604 1.00 47.56 253 GLU A CA 1
ATOM 1856 C C . GLU A 1 253 ? -15.378 17.469 -14.239 1.00 47.56 253 GLU A C 1
ATOM 1858 O O . GLU A 1 253 ? -16.427 17.565 -13.600 1.00 47.56 253 GLU A O 1
ATOM 1863 N N . ARG A 1 254 ? -14.865 16.264 -14.530 1.00 54.31 254 ARG A N 1
ATOM 1864 C CA . ARG A 1 254 ? -15.463 15.004 -14.037 1.00 54.31 254 ARG A CA 1
ATOM 1865 C C . ARG A 1 254 ? -15.418 14.903 -12.513 1.00 54.31 254 ARG A C 1
ATOM 1867 O O . ARG A 1 254 ? -16.384 14.432 -11.905 1.00 54.31 254 ARG A O 1
ATOM 1874 N N . LEU A 1 255 ? -14.339 15.384 -11.896 1.00 57.56 255 LEU A N 1
ATOM 1875 C CA . LEU A 1 255 ? -14.232 15.555 -10.444 1.00 57.56 255 LEU A CA 1
ATOM 1876 C C . LEU A 1 255 ? -15.253 16.574 -9.916 1.00 57.56 255 LEU A C 1
ATOM 1878 O O . LEU A 1 255 ? -15.896 16.313 -8.897 1.00 57.56 255 LEU A O 1
ATOM 1882 N N . CYS A 1 256 ? -15.485 17.669 -10.645 1.00 56.53 256 CYS A N 1
ATOM 1883 C CA . CYS A 1 256 ? -16.498 18.669 -10.296 1.00 56.53 256 CYS A CA 1
ATOM 1884 C C . CYS A 1 256 ? -17.935 18.119 -10.408 1.00 56.53 256 CYS A C 1
ATOM 1886 O O . CYS A 1 256 ? -18.745 18.302 -9.500 1.00 56.53 256 CYS A O 1
ATOM 1888 N N . ILE A 1 257 ? -18.243 17.343 -11.453 1.00 60.62 257 ILE A N 1
ATOM 1889 C CA . ILE A 1 257 ? -19.551 16.687 -11.637 1.00 60.62 257 ILE A CA 1
ATOM 1890 C C . ILE A 1 257 ? -19.801 15.630 -10.549 1.00 60.62 257 ILE A C 1
ATOM 1892 O O . ILE A 1 257 ? -20.927 15.491 -10.064 1.00 60.62 257 ILE A O 1
ATOM 1896 N N . CYS A 1 258 ? -18.764 14.905 -10.118 1.00 65.31 258 CYS A N 1
ATOM 1897 C CA . CYS A 1 258 ? -18.875 13.954 -9.008 1.00 65.31 258 CYS A CA 1
ATOM 1898 C C . CYS A 1 258 ? -19.076 14.664 -7.661 1.00 65.31 258 CYS A C 1
ATOM 1900 O O . CYS A 1 258 ? -19.906 14.223 -6.866 1.00 65.31 258 CYS A O 1
ATOM 1902 N N . ALA A 1 259 ? -18.390 15.787 -7.426 1.00 65.12 259 ALA A N 1
ATOM 1903 C CA . ALA A 1 259 ? -18.586 16.612 -6.235 1.00 65.12 259 ALA A CA 1
ATOM 1904 C C . ALA A 1 259 ? -19.996 17.227 -6.190 1.00 65.12 259 ALA A C 1
ATOM 1906 O O . ALA A 1 259 ? -20.649 17.173 -5.150 1.00 65.12 259 ALA A O 1
ATOM 1907 N N . LEU A 1 260 ? -20.512 17.720 -7.321 1.00 68.88 260 LEU A N 1
ATOM 1908 C CA . LEU A 1 260 ? -21.872 18.261 -7.426 1.00 68.88 260 LEU A CA 1
ATOM 1909 C C . LEU A 1 260 ? -22.946 17.182 -7.235 1.00 68.88 260 LEU A C 1
ATOM 1911 O O . LEU A 1 260 ? -23.931 17.424 -6.540 1.00 68.88 260 LEU A O 1
ATOM 1915 N N . ARG A 1 261 ? -22.746 15.966 -7.764 1.00 72.00 261 ARG A N 1
ATOM 1916 C CA . ARG A 1 261 ? -23.641 14.825 -7.489 1.00 72.00 261 ARG A CA 1
ATOM 1917 C C . ARG A 1 261 ? -23.620 14.411 -6.021 1.00 72.00 261 ARG A C 1
ATOM 1919 O O . ARG A 1 261 ? -24.680 14.154 -5.457 1.00 72.00 261 ARG A O 1
ATOM 1926 N N . SER A 1 262 ? -22.442 14.386 -5.400 1.00 74.00 262 SER A N 1
ATOM 1927 C CA . SER A 1 262 ? -22.305 14.066 -3.977 1.00 74.00 262 SER A CA 1
ATOM 1928 C C . SER A 1 262 ? -22.954 15.136 -3.095 1.00 74.00 262 SER A C 1
ATOM 1930 O O . SER A 1 262 ? -23.608 14.797 -2.111 1.00 74.00 262 SER A O 1
ATOM 1932 N N . LEU A 1 263 ? -22.833 16.417 -3.464 1.00 75.62 263 LEU A N 1
ATOM 1933 C CA . LEU A 1 263 ? -23.478 17.525 -2.759 1.00 75.62 263 LEU A CA 1
ATOM 1934 C C . LEU A 1 263 ? -25.005 17.456 -2.895 1.00 75.62 263 LEU A C 1
ATOM 1936 O O . LEU A 1 263 ? -25.697 17.597 -1.890 1.00 75.62 263 LEU A O 1
ATOM 1940 N N . ALA A 1 264 ? -25.517 17.161 -4.096 1.00 74.81 264 ALA A N 1
ATOM 1941 C CA . ALA A 1 264 ? -26.948 16.988 -4.363 1.00 74.81 264 ALA A CA 1
ATOM 1942 C C . ALA A 1 264 ? -27.546 15.788 -3.605 1.00 74.81 264 ALA A C 1
ATOM 1944 O O . ALA A 1 264 ? -28.626 15.893 -3.026 1.00 74.81 264 ALA A O 1
ATOM 1945 N N . GLN A 1 265 ? -26.832 14.658 -3.538 1.00 76.62 265 GLN A N 1
ATOM 1946 C CA . GLN A 1 265 ? -27.247 13.514 -2.716 1.00 76.62 265 GLN A CA 1
ATOM 1947 C C . GLN A 1 265 ? -27.243 13.853 -1.224 1.00 76.62 265 GLN A C 1
ATOM 1949 O O . GLN A 1 265 ? -28.163 13.457 -0.506 1.00 76.62 265 GLN A O 1
ATOM 1954 N N . HIS A 1 266 ? -26.261 14.625 -0.753 1.00 77.69 266 HIS A N 1
ATOM 1955 C CA . HIS A 1 266 ? -26.220 15.054 0.641 1.00 77.69 266 HIS A CA 1
ATOM 1956 C C . HIS A 1 266 ? -27.377 16.006 0.975 1.00 77.69 266 HIS A C 1
ATOM 1958 O O . HIS A 1 266 ? -28.004 15.844 2.017 1.00 77.69 266 HIS A O 1
ATOM 1964 N N . THR A 1 267 ? -27.730 16.936 0.077 1.00 74.38 267 THR A N 1
ATOM 1965 C CA . THR A 1 267 ? -28.877 17.845 0.279 1.00 74.38 267 THR A CA 1
ATOM 1966 C C . THR A 1 267 ? -30.209 17.103 0.256 1.00 74.38 267 THR A C 1
ATOM 1968 O O . THR A 1 267 ? -31.057 17.377 1.097 1.00 74.38 267 THR A O 1
ATOM 1971 N N . LEU A 1 268 ? -30.383 16.120 -0.634 1.00 75.19 268 LEU A N 1
ATOM 1972 C CA . LEU A 1 268 ? -31.583 15.272 -0.658 1.00 75.19 268 LEU A CA 1
ATOM 1973 C C . LEU A 1 268 ? -31.724 14.432 0.619 1.00 75.19 268 LEU A C 1
ATOM 1975 O O . LEU A 1 268 ? -32.820 14.303 1.158 1.00 75.19 268 LEU A O 1
ATOM 1979 N N . THR A 1 269 ? -30.614 13.906 1.140 1.00 68.62 269 THR A N 1
ATOM 1980 C CA . THR A 1 269 ? -30.613 13.120 2.386 1.00 68.62 269 THR A CA 1
ATOM 1981 C C . THR A 1 269 ? -30.865 14.004 3.614 1.00 68.62 269 THR A C 1
ATOM 1983 O O . THR A 1 269 ? -31.503 13.567 4.569 1.00 68.62 269 THR A O 1
ATOM 1986 N N . GLN A 1 270 ? -30.396 15.255 3.590 1.00 66.56 270 GLN A N 1
ATOM 1987 C CA . GLN A 1 270 ? -30.650 16.240 4.643 1.00 66.56 270 GLN A CA 1
ATOM 1988 C C . GLN A 1 270 ? -32.119 16.694 4.636 1.00 66.56 270 GLN A C 1
ATOM 1990 O O . GLN A 1 270 ? -32.775 16.646 5.669 1.00 66.56 270 GLN A O 1
ATOM 1995 N N . ALA A 1 271 ? -32.671 17.004 3.457 1.00 63.69 271 ALA A N 1
ATOM 1996 C CA . ALA A 1 271 ? -34.071 17.396 3.295 1.00 63.69 271 ALA A CA 1
ATOM 1997 C C . ALA A 1 271 ? -35.054 16.289 3.717 1.00 63.69 271 ALA A C 1
ATOM 1999 O O . ALA A 1 271 ? -36.102 16.588 4.288 1.00 63.69 271 ALA A O 1
ATOM 2000 N N . ALA A 1 272 ? -34.703 15.017 3.491 1.00 60.69 272 ALA A N 1
ATOM 2001 C CA . ALA A 1 272 ? -35.485 13.870 3.958 1.00 60.69 272 ALA A CA 1
ATOM 2002 C C . ALA A 1 272 ? -35.476 13.715 5.491 1.00 60.69 272 ALA A C 1
ATOM 2004 O O . ALA A 1 272 ? -36.450 13.240 6.062 1.00 60.69 272 ALA A O 1
ATOM 2005 N N . ARG A 1 273 ? -34.401 14.139 6.170 1.00 62.06 273 ARG A N 1
ATOM 2006 C CA . ARG A 1 273 ? -34.326 14.138 7.642 1.00 62.06 273 ARG A CA 1
ATOM 2007 C C . ARG A 1 273 ? -35.079 15.307 8.267 1.00 62.06 273 ARG A C 1
ATOM 2009 O O . ARG A 1 273 ? -35.642 15.151 9.343 1.00 62.06 273 ARG A O 1
ATOM 2016 N N . ASP A 1 274 ? -35.135 16.439 7.575 1.00 53.38 274 ASP A N 1
ATOM 2017 C CA . ASP A 1 274 ? -35.843 17.630 8.052 1.00 53.38 274 ASP A CA 1
ATOM 2018 C C . ASP A 1 274 ? -37.370 17.549 7.833 1.00 53.38 274 ASP A C 1
ATOM 2020 O O . ASP A 1 274 ? -38.113 18.378 8.357 1.00 53.38 274 ASP A O 1
ATOM 2024 N N . THR A 1 275 ? -37.864 16.542 7.094 1.00 51.22 275 THR A N 1
ATOM 2025 C CA . THR A 1 275 ? -39.306 16.309 6.866 1.00 51.22 275 THR A CA 1
ATOM 2026 C C . THR A 1 275 ? -39.949 15.274 7.794 1.00 51.22 275 THR A C 1
ATOM 2028 O O . THR A 1 275 ? -41.172 15.127 7.772 1.00 51.22 275 THR A O 1
ATOM 2031 N N . GLU A 1 276 ? -39.196 14.607 8.672 1.00 44.91 276 GLU A N 1
ATOM 2032 C CA . GLU A 1 276 ? -39.773 13.686 9.658 1.00 44.91 276 GLU A CA 1
ATOM 2033 C C . GLU A 1 276 ? -40.092 14.398 10.977 1.00 44.91 276 GLU A C 1
ATOM 2035 O O . GLU A 1 276 ? -39.376 14.309 11.971 1.00 44.91 276 GLU A O 1
ATOM 2040 N N . ASN A 1 277 ? -41.239 15.076 10.985 1.00 52.47 277 ASN A N 1
ATOM 2041 C CA . ASN A 1 277 ? -41.948 15.431 12.208 1.00 52.47 277 ASN A CA 1
ATOM 2042 C C . ASN A 1 277 ? -43.276 14.652 12.247 1.00 52.47 277 ASN A C 1
ATOM 2044 O O . ASN A 1 277 ? -44.276 15.136 11.709 1.00 52.47 277 ASN A O 1
ATOM 2048 N N . PRO A 1 278 ? -43.332 13.436 12.820 1.00 46.78 278 PRO A N 1
ATOM 2049 C CA . PRO A 1 278 ? -44.597 12.743 12.982 1.00 46.78 278 PRO A CA 1
ATOM 2050 C C . PRO A 1 278 ? -45.259 13.160 14.302 1.00 46.78 278 PRO A C 1
ATOM 2052 O O . PRO A 1 278 ? -44.815 12.808 15.396 1.00 46.78 278 PRO A O 1
ATOM 2055 N N . LEU A 1 279 ? -46.366 13.897 14.186 1.00 34.41 279 LEU A N 1
ATOM 2056 C CA . LEU A 1 279 ? -47.388 13.978 15.232 1.00 34.41 279 LEU A CA 1
ATOM 2057 C C . LEU A 1 279 ? -48.018 12.588 15.479 1.00 34.41 279 LEU A C 1
ATOM 2059 O O . LEU A 1 279 ? -47.995 11.728 14.595 1.00 34.41 279 LEU A O 1
ATOM 2063 N N . PRO A 1 280 ? -48.589 12.344 16.673 1.00 43.62 280 PRO A N 1
ATOM 2064 C CA . PRO A 1 280 ? -48.924 11.004 17.124 1.00 43.62 280 PRO A CA 1
ATOM 2065 C C . PRO A 1 280 ? -50.260 10.546 16.536 1.00 43.62 280 PRO A C 1
ATOM 2067 O O . PRO A 1 280 ? -51.293 11.175 16.754 1.00 43.62 280 PRO A O 1
ATOM 2070 N N . VAL A 1 281 ? -50.260 9.392 15.870 1.00 37.03 281 VAL A N 1
ATOM 2071 C CA . VAL A 1 281 ? -51.487 8.633 15.606 1.00 37.03 281 VAL A CA 1
ATOM 2072 C C . VAL A 1 281 ? -51.410 7.324 16.378 1.00 37.03 281 VAL A C 1
ATOM 2074 O O . VAL A 1 281 ? -50.777 6.349 15.982 1.00 37.03 281 VAL A O 1
ATOM 2077 N N . LEU A 1 282 ? -52.078 7.338 17.529 1.00 40.31 282 LEU A N 1
ATOM 2078 C CA . LEU A 1 282 ? -52.627 6.154 18.171 1.00 40.31 282 LEU A CA 1
ATOM 2079 C C . LEU A 1 282 ? -53.646 5.528 17.214 1.00 40.31 282 LEU A C 1
ATOM 2081 O O . LEU A 1 282 ? -54.568 6.235 16.817 1.00 40.31 282 LEU A O 1
ATOM 2085 N N . SER A 1 283 ? -53.507 4.238 16.885 1.00 33.78 283 SER A N 1
ATOM 2086 C CA . SER A 1 283 ? -54.611 3.275 16.675 1.00 33.78 283 SER A CA 1
ATOM 2087 C C . SER A 1 283 ? -54.095 1.908 16.197 1.00 33.78 283 SER A C 1
ATOM 2089 O O . SER A 1 283 ? -53.810 1.724 15.023 1.00 33.78 283 SER A O 1
ATOM 2091 N N . GLY A 1 284 ? -54.061 0.941 17.122 1.00 30.19 284 GLY A N 1
ATOM 2092 C CA . GLY A 1 284 ? -54.586 -0.413 16.887 1.00 30.19 284 GLY A CA 1
ATOM 2093 C C . GLY A 1 284 ? -53.705 -1.482 16.221 1.00 30.19 284 GLY A C 1
ATOM 2094 O O . GLY A 1 284 ? -53.574 -1.518 15.008 1.00 30.19 284 GLY A O 1
ATOM 2095 N N . GLY A 1 285 ? -53.305 -2.487 17.016 1.00 30.30 285 GLY A N 1
ATOM 2096 C CA . GLY A 1 285 ? -53.318 -3.889 16.560 1.00 30.30 285 GLY A CA 1
ATOM 2097 C C . GLY A 1 285 ? -51.981 -4.632 16.542 1.00 30.30 285 GLY A C 1
ATOM 2098 O O . GLY A 1 285 ? -51.255 -4.603 15.560 1.00 30.30 285 GLY A O 1
ATOM 2099 N N . ARG A 1 286 ? -51.704 -5.364 17.628 1.00 48.53 286 ARG A N 1
ATOM 2100 C CA . ARG A 1 286 ? -50.534 -6.224 17.872 1.00 48.53 286 ARG A CA 1
ATOM 2101 C C . ARG A 1 286 ? -50.678 -7.585 17.190 1.00 48.53 286 ARG A C 1
ATOM 2103 O O . ARG A 1 286 ? -51.697 -8.233 17.404 1.00 48.53 286 ARG A O 1
ATOM 2110 N N . TRP A 1 287 ? -49.632 -8.059 16.517 1.00 28.81 287 TRP A N 1
ATOM 2111 C CA . TRP A 1 287 ? -49.474 -9.455 16.090 1.00 28.81 287 TRP A CA 1
ATOM 2112 C C . TRP A 1 287 ? -48.032 -9.913 16.454 1.00 28.81 287 TRP A C 1
ATOM 2114 O O . TRP A 1 287 ? -47.081 -9.611 15.746 1.00 28.81 287 TRP A O 1
ATOM 2124 N N . TRP A 1 288 ? -47.912 -10.638 17.581 1.00 32.69 288 TRP A N 1
ATOM 2125 C CA . TRP A 1 288 ? -46.866 -11.628 17.948 1.00 32.69 288 TRP A CA 1
ATOM 2126 C C . TRP A 1 288 ? -45.525 -11.178 18.538 1.00 32.69 288 TRP A C 1
ATOM 2128 O O . TRP A 1 288 ? -44.445 -11.498 18.051 1.00 32.69 288 TRP A O 1
ATOM 2138 N N . GLU A 1 289 ? -45.617 -10.634 19.748 1.00 35.00 289 GLU A N 1
ATOM 2139 C CA . GLU A 1 289 ? -44.892 -11.259 20.856 1.00 35.00 289 GLU A CA 1
ATOM 2140 C C . GLU A 1 289 ? -45.496 -12.658 21.105 1.00 35.00 289 GLU A C 1
ATOM 2142 O O . GLU A 1 289 ? -46.645 -12.748 21.530 1.00 35.00 289 GLU A O 1
ATOM 2147 N N . TYR A 1 290 ? -44.762 -13.737 20.819 1.00 31.47 290 TYR A N 1
ATOM 2148 C CA . TYR A 1 290 ? -44.698 -14.961 21.638 1.00 31.47 290 TYR A CA 1
ATOM 2149 C C . TYR A 1 290 ? -43.604 -15.887 21.075 1.00 31.47 290 TYR A C 1
ATOM 2151 O O . TYR A 1 290 ? -43.496 -16.029 19.862 1.00 31.47 290 TYR A O 1
ATOM 2159 N N . VAL A 1 291 ? -42.874 -16.563 21.974 1.00 33.50 291 VAL A N 1
ATOM 2160 C CA . VAL A 1 291 ? -41.772 -17.533 21.747 1.00 33.50 291 VAL A CA 1
ATOM 2161 C C . VAL A 1 291 ? -40.394 -16.863 21.541 1.00 33.50 291 VAL A C 1
ATOM 2163 O O . VAL A 1 291 ? -40.130 -16.270 20.510 1.00 33.50 291 VAL A O 1
ATOM 2166 N N . ASP A 1 292 ? -39.419 -16.904 22.451 1.00 28.78 292 ASP A N 1
ATOM 2167 C CA . ASP A 1 292 ? -39.292 -17.629 23.714 1.00 28.78 292 ASP A CA 1
ATOM 2168 C C . ASP A 1 292 ? -38.180 -16.985 24.562 1.00 28.78 292 ASP A C 1
ATOM 2170 O O . ASP A 1 292 ? -37.038 -16.823 24.122 1.00 28.78 292 ASP A O 1
ATOM 2174 N N . ARG A 1 293 ? -38.515 -16.624 25.801 1.00 31.84 293 ARG A N 1
ATOM 2175 C CA . ARG A 1 293 ? -37.556 -16.281 26.853 1.00 31.84 293 ARG A CA 1
ATOM 2176 C C . ARG A 1 293 ? -38.030 -16.891 28.169 1.00 31.84 293 ARG A C 1
ATOM 2178 O O . ARG A 1 293 ? -38.265 -16.148 29.113 1.00 31.84 293 ARG A O 1
ATOM 2185 N N . ALA A 1 294 ? -38.164 -18.219 28.256 1.00 31.19 294 ALA A N 1
ATOM 2186 C CA . ALA A 1 294 ? -38.189 -18.904 29.557 1.00 31.19 294 ALA A CA 1
ATOM 2187 C C . ALA A 1 294 ? -37.864 -20.417 29.510 1.00 31.19 294 ALA A C 1
ATOM 2189 O O . ALA A 1 294 ? -38.738 -21.267 29.639 1.00 31.19 294 ALA A O 1
ATOM 2190 N N . ARG A 1 295 ? -36.571 -20.756 29.492 1.00 31.94 295 ARG A N 1
ATOM 2191 C CA . ARG A 1 295 ? -35.983 -21.934 30.175 1.00 31.94 295 ARG A CA 1
ATOM 2192 C C . ARG A 1 295 ? -34.507 -21.589 30.401 1.00 31.94 295 ARG A C 1
ATOM 2194 O O . ARG A 1 295 ? -33.681 -21.780 29.527 1.00 31.94 295 ARG A O 1
ATOM 2201 N N . LEU A 1 296 ? -34.135 -20.870 31.456 1.00 34.78 296 LEU A N 1
ATOM 2202 C CA . LEU A 1 296 ? -33.914 -21.426 32.789 1.00 34.78 296 LEU A CA 1
ATOM 2203 C C . LEU A 1 296 ? -34.010 -20.309 33.849 1.00 34.78 296 LEU A C 1
ATOM 2205 O O . LEU A 1 296 ? -33.077 -19.534 34.051 1.00 34.78 296 LEU A O 1
ATOM 2209 N N . ARG A 1 297 ? -35.129 -20.272 34.573 1.00 40.91 297 ARG A N 1
ATOM 2210 C CA . ARG A 1 297 ? -35.163 -19.925 35.999 1.00 40.91 297 ARG A CA 1
ATOM 2211 C C . ARG A 1 297 ? -36.171 -20.855 36.667 1.00 40.91 297 ARG A C 1
ATOM 2213 O O . ARG A 1 297 ? -37.366 -20.733 36.439 1.00 40.91 297 ARG A O 1
ATOM 2220 N N . GLY A 1 298 ? -35.679 -21.763 37.495 1.00 34.22 298 GLY A N 1
ATOM 2221 C CA . GLY A 1 298 ? -36.390 -22.243 38.677 1.00 34.22 298 GLY A CA 1
ATOM 2222 C C . GLY A 1 298 ? -35.466 -21.946 39.858 1.00 34.22 298 GLY A C 1
ATOM 2223 O O . GLY A 1 298 ? -34.276 -22.207 39.755 1.00 34.22 298 GLY A O 1
ATOM 2224 N N . GLY A 1 299 ? -35.883 -21.322 40.948 1.00 34.91 299 GLY A N 1
ATOM 2225 C CA . GLY A 1 299 ? -37.186 -20.801 41.325 1.00 34.91 299 GLY A CA 1
ATOM 2226 C C . GLY A 1 299 ? -37.066 -20.091 42.682 1.00 34.91 299 GLY A C 1
ATOM 2227 O O . GLY A 1 299 ? -36.031 -20.206 43.329 1.00 34.91 299 GLY A O 1
ATOM 2228 N N . LEU A 1 300 ? -38.151 -19.390 43.048 1.00 37.41 300 LEU A N 1
ATOM 2229 C CA . LEU A 1 300 ? -38.671 -19.153 44.413 1.00 37.41 300 LEU A CA 1
ATOM 2230 C C . LEU A 1 300 ? -37.703 -18.423 45.379 1.00 37.41 300 LEU A C 1
ATOM 2232 O O . LEU A 1 300 ? -36.737 -19.010 45.837 1.00 37.41 300 LEU A O 1
ATOM 2236 N N . GLY A 1 301 ? -37.828 -17.120 45.674 1.00 37.59 301 GLY A N 1
ATOM 2237 C CA . GLY A 1 301 ? -38.953 -16.434 46.346 1.00 37.59 301 GLY A CA 1
ATOM 2238 C C . GLY A 1 301 ? -38.762 -16.468 47.884 1.00 37.59 301 GLY A C 1
ATOM 2239 O O . GLY A 1 301 ? -38.050 -17.349 48.352 1.00 37.59 301 GLY A O 1
ATOM 2240 N N . PRO A 1 302 ? -39.456 -15.664 48.714 1.00 54.75 302 PRO A N 1
ATOM 2241 C CA . PRO A 1 302 ? -39.845 -14.252 48.597 1.00 54.75 302 PRO A CA 1
ATOM 2242 C C . PRO A 1 302 ? -39.629 -13.459 49.930 1.00 54.75 302 PRO A C 1
ATOM 2244 O O . PRO A 1 302 ? -39.122 -13.993 50.906 1.00 54.75 302 PRO A O 1
ATOM 2247 N N . GLU A 1 303 ? -40.101 -12.205 49.952 1.00 39.56 303 GLU A N 1
ATOM 2248 C CA . GLU A 1 303 ? -40.576 -11.439 51.132 1.00 39.56 303 GLU A CA 1
ATOM 2249 C C . GLU A 1 303 ? -39.592 -10.729 52.087 1.00 39.56 303 GLU A C 1
ATOM 2251 O O . GLU A 1 303 ? -38.635 -11.294 52.602 1.00 39.56 303 GLU A O 1
ATOM 2256 N N . GLY A 1 304 ? -39.941 -9.470 52.397 1.00 36.69 304 GLY A N 1
ATOM 2257 C CA . GLY A 1 304 ? -39.531 -8.777 53.623 1.00 36.69 304 GLY A CA 1
ATOM 2258 C C . GLY A 1 304 ? -38.848 -7.418 53.436 1.00 36.69 304 GLY A C 1
ATOM 2259 O O . GLY A 1 304 ? -37.627 -7.324 53.484 1.00 36.69 304 GLY A O 1
ATOM 2260 N N . GLY A 1 305 ? -39.627 -6.333 53.312 1.00 39.34 305 GLY A N 1
ATOM 2261 C CA . GLY A 1 305 ? -39.179 -5.007 53.794 1.00 39.34 305 GLY A CA 1
ATOM 2262 C C . GLY A 1 305 ? -39.090 -4.980 55.340 1.00 39.34 305 GLY A C 1
ATOM 2263 O O . GLY A 1 305 ? -39.236 -6.042 55.940 1.00 39.34 305 GLY A O 1
ATOM 2264 N N . PRO A 1 306 ? -38.961 -3.824 56.039 1.00 50.72 306 PRO A N 1
ATOM 2265 C CA . PRO A 1 306 ? -38.970 -2.437 55.561 1.00 50.72 306 PRO A CA 1
ATOM 2266 C C . PRO A 1 306 ? -37.895 -1.497 56.194 1.00 50.72 306 PRO A C 1
ATOM 2268 O O . PRO A 1 306 ? -37.229 -1.811 57.167 1.00 50.72 306 PRO A O 1
ATOM 2271 N N . ARG A 1 307 ? -37.809 -0.284 55.625 1.00 43.22 307 ARG A N 1
ATOM 2272 C CA . ARG A 1 307 ? -37.606 1.051 56.248 1.00 43.22 307 ARG A CA 1
ATOM 2273 C C . ARG A 1 307 ? -36.665 1.251 57.465 1.00 43.22 307 ARG A C 1
ATOM 2275 O O . ARG A 1 307 ? -37.034 0.968 58.595 1.00 43.22 307 ARG A O 1
ATOM 2282 N N . GLY A 1 308 ? -35.666 2.115 57.224 1.00 41.56 308 GLY A N 1
ATOM 2283 C CA . GLY A 1 308 ? -35.346 3.314 58.034 1.00 41.56 308 GLY A CA 1
ATOM 2284 C C . GLY A 1 308 ? -34.107 3.234 58.946 1.00 41.56 308 GLY A C 1
ATOM 2285 O O . GLY A 1 308 ? -33.625 2.139 59.201 1.00 41.56 308 GLY A O 1
ATOM 2286 N N . PRO A 1 309 ? -33.620 4.356 59.523 1.00 54.81 309 PRO A N 1
ATOM 2287 C CA . PRO A 1 309 ? -33.655 5.744 59.060 1.00 54.81 309 PRO A CA 1
ATOM 2288 C C . PRO A 1 309 ? -32.261 6.423 59.056 1.00 54.81 309 PRO A C 1
ATOM 2290 O O . PRO A 1 309 ? -31.249 5.884 59.493 1.00 54.81 309 PRO A O 1
ATOM 2293 N N . ARG A 1 310 ? -32.256 7.667 58.563 1.00 51.53 310 ARG A N 1
ATOM 2294 C CA . ARG A 1 310 ? -31.199 8.676 58.712 1.00 51.53 310 ARG A CA 1
ATOM 2295 C C . ARG A 1 310 ? -30.724 8.804 60.166 1.00 51.53 310 ARG A C 1
ATOM 2297 O O . ARG A 1 310 ? -31.546 9.009 61.053 1.00 51.53 310 ARG A O 1
ATOM 2304 N N . GLY A 1 311 ? -29.408 8.833 60.357 1.00 47.62 311 GLY A N 1
ATOM 2305 C CA . GLY A 1 311 ? -28.750 9.386 61.538 1.00 47.62 311 GLY A CA 1
ATOM 2306 C C . GLY A 1 311 ? -27.836 10.533 61.116 1.00 47.62 311 GLY A C 1
ATOM 2307 O O . GLY A 1 311 ? -26.916 10.338 60.328 1.00 47.62 311 GLY A O 1
ATOM 2308 N N . ALA A 1 312 ? -28.142 11.729 61.605 1.00 49.19 312 ALA A N 1
ATOM 2309 C CA . ALA A 1 312 ? -27.265 12.889 61.605 1.00 49.19 312 ALA A CA 1
ATOM 2310 C C . ALA A 1 312 ? -26.546 12.971 62.962 1.00 49.19 312 ALA A C 1
ATOM 2312 O O . ALA A 1 312 ? -27.145 12.610 63.973 1.00 49.19 312 ALA A O 1
ATOM 2313 N N . GLY A 1 313 ? -25.342 13.548 62.990 1.00 41.62 313 GLY 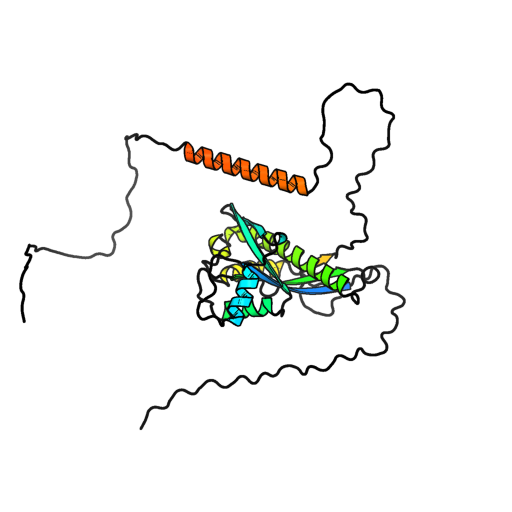A N 1
ATOM 2314 C CA . GLY A 1 313 ? -24.853 14.297 64.156 1.00 41.62 313 GLY A CA 1
ATOM 2315 C C . GLY A 1 313 ? -23.554 13.821 64.818 1.00 41.62 313 GLY A C 1
ATOM 2316 O O . GLY A 1 313 ? -23.371 12.638 65.070 1.00 41.62 313 GLY A O 1
ATOM 2317 N N . GLY A 1 314 ? -22.730 14.816 65.178 1.00 39.91 314 GLY A N 1
ATOM 2318 C CA . GLY A 1 314 ? -21.647 14.761 66.174 1.00 39.91 314 GLY A CA 1
ATOM 2319 C C . GLY A 1 314 ? -20.266 14.474 65.572 1.00 39.91 314 GLY A C 1
ATOM 2320 O O . GLY A 1 314 ? -20.088 13.444 64.948 1.00 39.91 314 GLY A O 1
ATOM 2321 N N . GLY A 1 315 ? -19.235 15.314 65.659 1.00 43.72 315 GLY A N 1
ATOM 2322 C CA . GLY A 1 315 ? -18.962 16.381 66.617 1.00 43.72 315 GLY A CA 1
ATOM 2323 C C . GLY A 1 315 ? -17.950 15.915 67.670 1.00 43.72 315 GLY A C 1
ATOM 2324 O O . GLY A 1 315 ? -18.301 15.110 68.520 1.00 43.72 315 GLY A O 1
ATOM 2325 N N . VAL A 1 316 ? -16.763 16.531 67.622 1.00 47.09 316 VAL A N 1
ATOM 2326 C CA . VAL A 1 316 ? -15.751 16.699 68.687 1.00 47.09 316 VAL A CA 1
ATOM 2327 C C . VAL A 1 316 ? -14.932 15.472 69.125 1.00 47.09 316 VAL A C 1
ATOM 2329 O O . VAL A 1 316 ? -15.418 14.604 69.843 1.00 47.09 316 VAL A O 1
ATOM 2332 N N . ALA A 1 317 ? -13.640 15.503 68.787 1.00 57.09 317 ALA A N 1
ATOM 2333 C CA . ALA A 1 317 ? -12.508 15.424 69.720 1.00 57.09 317 ALA A CA 1
ATOM 2334 C C . ALA A 1 317 ? -11.280 16.055 69.046 1.00 57.09 317 ALA A C 1
ATOM 2336 O O . ALA A 1 317 ? -11.072 15.764 67.846 1.00 57.09 317 ALA A O 1
#